Protein 3TWL (pdb70)

B-factor: mean 27.91, std 8.43, range [15.58, 57.15]

Secondary structure (DSSP, 8-state):
--HHHHHHHHHHHHHHSTT-BEEEEEE---TTTB-SS-HHHHHHHHTT-BEEEEEEETTEEEEEESSS-EEEEE-TTT-EEEE----TTEEEEEEETTS-EEEEE-SSS--EEEEES-GGGSTTGGG---BTTTSPPPHHHHHHHHHT--SBHHHHHH-TTTSBS--HHHHHHHHHHTT--TTSBGGG--HHHHHHHHHHHHHHHHHHHHTTT-GGGS-TT-GGGGTTSPTTS-EETTEE-EE--EE-TTT----HHHHHHH-

Foldseek 3Di:
DFQLQLVLLQVVCQVPFFPWFFAFKFADQAPLAEPDDGRVVVRVVRHGWGFHGWDDAFQKIWTDIPAFFIKIKNQFDHKHKDKDVVDPQWRIWTQTPVRIIITIGDPPSGMHMYGGNDVCVDPDNVQFAGELAPDNDDLVRQLVLLQPFQAQQLVQQVPRNHYGGDDLQLSLQLCQQLLADRRAGSNVDDSSSSNSSSVSSHVQVVQCNVVSNPVVSHDQQTQSVFQPDDQPPRDGPRAHWDDVSIHGPVRHDYDDPSNVVVD

InterPro domains:
  IPR010979 Small ribosomal subunit protein uS13-like, H2TH [SSF46946] (146-232)
  IPR012319 Formamidopyrimidine-DNA glycosylase, catalytic domain [PF01149] (1-131)
  IPR012319 Formamidopyrimidine-DNA glycosylase, catalytic domain [PS51068] (2-129)
  IPR012319 Formamidopyrimidine-DNA glycosylase, catalytic domain [SM00898] (2-132)
  IPR015886 Formamidopyrimidine-DNA glycosylase, H2TH DNA-binding [PF06831] (146-236)
  IPR015886 Formamidopyrimidine-DNA glycosylase, H2TH DNA-binding [SM01232] (146-238)
  IPR020629 Formamidopyrimidine-DNA glycosylase [TIGR00577] (1-268)
  IPR035937 Formamidopyrimidine-DNA glycosylase, N-terminal [G3DSA:3.20.190.10] (1-145)
  IPR035937 Formamidopyrimidine-DNA glycosylase, N-terminal [SSF81624] (2-151)
  IPR049332 Formamidopyrimidine-DNA glycosylase-like, C-terminal domain [PF21218] (240-273)

Nearest PDB structures (foldseek):
  3twl-assembly1_A  TM=1.004E+00  e=6.946E-60  Arabidopsis thaliana
  3twk-assembly3_A  TM=9.832E-01  e=1.364E-53  Arabidopsis thaliana
  3twm-assembly2_B  TM=9.954E-01  e=1.383E-51  Arabidopsis thaliana
  3twk-assembly3_B  TM=9.481E-01  e=3.193E-49  Arabidopsis thaliana
  1ee8-assembly1_B  TM=8.080E-01  e=4.412E-21  Thermus thermophilus HB8

GO terms:
  GO:0006281 DNA repair (P, IDA)
  GO:0019104 DNA N-glycosylase activity (F, IDA)
  GO:0006979 response to oxidative stress (P, TAS)

Solvent-accessible surface area: 12664 Å² total; per-residue (Å²): 45,16,0,1,53,0,7,23,12,39,85,31,0,75,135,61,0,58,61,47,98,2,109,97,15,68,2,21,137,5,131,88,0,10,88,77,49,48,27,70,84,0,56,107,32,0,97,29,34,30,1,83,21,2,106,10,51,0,47,10,0,16,1,44,5,79,48,79,39,34,1,6,2,54,7,38,134,38,5,27,26,116,54,148,109,67,32,172,71,15,14,2,1,0,45,2,80,81,46,32,26,1,0,0,14,0,123,113,92,110,0,73,0,30,20,36,81,75,3,68,74,65,62,29,5,56,130,24,6,43,1,12,40,121,81,86,35,78,61,95,96,3,7,94,25,1,49,182,65,181,83,43,0,10,60,6,0,56,70,43,47,18,10,0,0,0,4,77,18,0,0,1,0,0,2,7,51,13,103,1,15,4,74,3,26,1,43,62,17,49,123,134,37,5,90,40,0,35,57,5,15,113,108,3,1,80,66,0,12,119,15,80,22,60,43,98,102,10,39,107,67,16,0,48,67,46,38,149,106,144,107,50,138,1,97,4,102,68,70,92,0,41,72,100,48,2,27,0,39,102,48,2,111,32,116,50,151,23,32,126,168,74,123

Organism: Arabidopsis thaliana (NCBI:txid3702)

Radius of gyration: 20.33 Å; Cα contacts (8 Å, |Δi|>4): 542; chains: 1; bounding box: 46×30×56 Å

Sequence (263 aa):
PELPEEVEAARRAIEENCLGKKIKRVIIADDNKVIHGISPSDFQTSILGKTTIISARRKGKNLWLELDSPPFPSFQFGMAGAIYIKWPSKYSKFFVELDDGLELSFTDKRRFAKVRLLANPTSVSSSPISELGPDALLEPMMMTVDEFAEESLAKKKITIKPLLLDQGYISGIGNWIADEVLYQQARIHPLQTASSLSKKEQCEALHTSSIKEVIEKAVEVDADSSQFPSNWIFHNREKKPGKAFVDGKKIDDFITAYVPELQKLYGKDAEKAA

CATH classification: 3.20.190.10 (+1 more: 1.10.8.50)

Structure (mmCIF, N/CA/C/O backbone):
data_3TWL
#
_entry.id   3TWL
#
_cell.length_a   50.688
_cell.length_b   62.448
_cell.length_c   97.016
_cell.angle_alpha   90.00
_cell.angle_beta   90.00
_cell.angle_gamma   90.00
#
_symmetry.space_group_name_H-M   'P 21 21 21'
#
loop_
_entity.id
_entity.type
_entity.pdbx_description
1 polymer 'Formamidopyrimidine-DNA glycosylase 1'
2 non-polymer GLYCEROL
3 water water
#
loop_
_atom_site.group_PDB
_atom_site.id
_atom_site.type_symbol
_atom_site.label_atom_id
_atom_site.label_alt_id
_atom_site.label_comp_id
_atom_site.label_asym_id
_atom_site.label_entity_id
_atom_site.label_seq_id
_atom_site.pdbx_PDB_ins_code
_atom_site.Cartn_x
_atom_site.Cartn_y
_atom_site.Cartn_z
_atom_site.occupancy
_atom_site.B_iso_or_equiv
_atom_site.auth_seq_id
_atom_site.auth_comp_id
_atom_site.auth_asym_id
_atom_site.auth_atom_id
_atom_site.pdbx_PDB_model_num
ATOM 1 N N . PRO A 1 2 ? -1.875 -6.308 -7.462 1.00 27.33 2 PRO A N 1
ATOM 2 C CA . PRO A 1 2 ? -1.689 -4.878 -7.140 1.00 25.60 2 PRO A CA 1
ATOM 3 C C . PRO A 1 2 ? -0.224 -4.475 -7.229 1.00 24.98 2 PRO A C 1
ATOM 4 O O . PRO A 1 2 ? 0.630 -5.040 -6.543 1.00 25.54 2 PRO A O 1
ATOM 8 N N . GLU A 1 3 ? 0.062 -3.499 -8.082 1.00 22.22 3 GLU A N 1
ATOM 9 C CA . GLU A 1 3 ? 1.422 -3.013 -8.249 1.00 21.39 3 GLU A CA 1
ATOM 10 C C . GLU A 1 3 ? 1.547 -1.662 -7.545 1.00 22.19 3 GLU A C 1
ATOM 11 O O . GLU A 1 3 ? 0.603 -1.224 -6.891 1.00 22.73 3 GLU A O 1
ATOM 17 N N . LEU A 1 4 ? 2.698 -1.008 -7.658 1.00 19.41 4 LEU A N 1
ATOM 18 C CA . LEU A 1 4 ? 2.914 0.254 -6.956 1.00 19.41 4 LEU A CA 1
ATOM 19 C C . LEU A 1 4 ? 1.783 1.281 -7.043 1.00 20.25 4 LEU A C 1
ATOM 20 O O . LEU A 1 4 ? 1.362 1.827 -6.022 1.00 19.85 4 LEU A O 1
ATOM 25 N N . PRO A 1 5 ? 1.272 1.563 -8.252 1.00 20.27 5 PRO A N 1
ATOM 26 C CA . PRO A 1 5 ? 0.190 2.554 -8.326 1.00 20.58 5 PRO A CA 1
ATOM 27 C C . PRO A 1 5 ? -1.042 2.215 -7.489 1.00 21.38 5 PRO A C 1
ATOM 28 O O . PRO A 1 5 ? -1.561 3.067 -6.763 1.00 22.41 5 PRO A O 1
ATOM 32 N N A GLU A 1 6 ? -1.500 0.973 -7.594 0.50 22.16 6 GLU A N 1
ATOM 33 N N B GLU A 1 6 ? -1.509 0.975 -7.595 0.50 22.36 6 GLU A N 1
ATOM 34 C CA A GLU A 1 6 ? -2.671 0.522 -6.854 0.50 23.42 6 GLU A CA 1
ATOM 35 C CA B GLU A 1 6 ? -2.680 0.538 -6.844 0.50 23.83 6 GLU A CA 1
ATOM 36 C C A GLU A 1 6 ? -2.464 0.682 -5.351 0.50 23.35 6 GLU A C 1
ATOM 37 C C B GLU A 1 6 ? -2.461 0.694 -5.344 0.50 23.53 6 GLU A C 1
ATOM 38 O O A GLU A 1 6 ? -3.324 1.215 -4.653 0.50 23.62 6 GLU A O 1
ATOM 39 O O B GLU A 1 6 ? -3.310 1.236 -4.638 0.50 23.70 6 GLU A O 1
ATOM 50 N N . VAL A 1 7 ? -1.319 0.220 -4.858 1.00 22.47 7 VAL A N 1
ATOM 51 C CA . VAL A 1 7 ? -1.013 0.322 -3.435 1.00 20.17 7 VAL A CA 1
ATOM 52 C C . VAL A 1 7 ? -0.855 1.786 -3.012 1.00 21.32 7 VAL A C 1
ATOM 53 O O . VAL A 1 7 ? -1.267 2.168 -1.918 1.00 21.66 7 VAL A O 1
ATOM 57 N N . GLU A 1 8 ? -0.277 2.607 -3.882 1.00 19.85 8 GLU A N 1
ATOM 58 C CA . GLU A 1 8 ? -0.089 4.027 -3.574 1.00 20.45 8 GLU A CA 1
ATOM 59 C C . GLU A 1 8 ? -1.433 4.752 -3.499 1.00 20.09 8 GLU A C 1
ATOM 60 O O . GLU A 1 8 ? -1.618 5.647 -2.664 1.00 20.12 8 GLU A O 1
ATOM 66 N N . ALA A 1 9 ? -2.375 4.362 -4.355 1.00 20.07 9 ALA A N 1
ATOM 67 C CA . ALA A 1 9 ? -3.705 4.978 -4.349 1.00 21.00 9 ALA A CA 1
ATOM 68 C C . ALA A 1 9 ? -4.389 4.640 -3.025 1.00 21.21 9 ALA A C 1
ATOM 69 O O . ALA A 1 9 ? -5.086 5.470 -2.442 1.00 21.01 9 ALA A O 1
ATOM 71 N N . ALA A 1 10 ? -4.190 3.413 -2.554 1.00 21.68 10 ALA A N 1
ATOM 72 C CA . ALA A 1 10 ? -4.777 2.986 -1.288 1.00 21.49 10 ALA A CA 1
ATOM 73 C C . ALA A 1 10 ? -4.146 3.793 -0.159 1.00 22.35 10 ALA A C 1
ATOM 74 O O . ALA A 1 10 ? -4.838 4.228 0.759 1.00 21.26 10 ALA A O 1
ATOM 76 N N . ARG A 1 11 ? -2.830 3.991 -0.230 1.00 20.91 11 ARG A N 1
ATOM 77 C CA . ARG A 1 11 ? -2.122 4.758 0.790 1.00 21.92 11 ARG A CA 1
ATOM 78 C C . ARG A 1 11 ? -2.638 6.193 0.844 1.00 22.72 11 ARG A C 1
ATOM 79 O O . ARG A 1 11 ? -2.869 6.738 1.924 1.00 20.86 11 ARG A O 1
ATOM 87 N N . ARG A 1 12 ? -2.809 6.806 -0.322 1.00 22.88 12 ARG A N 1
ATOM 88 C CA . ARG A 1 12 ? -3.295 8.182 -0.372 1.00 25.24 12 ARG A CA 1
ATOM 89 C C . ARG A 1 12 ? -4.727 8.286 0.138 1.00 24.44 12 ARG A C 1
ATOM 90 O O . ARG A 1 12 ? -5.076 9.249 0.823 1.00 25.06 12 ARG A O 1
ATOM 98 N N . ALA A 1 13 ? -5.549 7.290 -0.178 1.00 23.63 13 ALA A N 1
ATOM 99 C CA . ALA A 1 13 ? -6.945 7.278 0.265 1.00 25.04 13 ALA A CA 1
ATOM 100 C C . ALA A 1 13 ? -7.027 7.224 1.788 1.00 24.28 13 ALA A C 1
ATOM 101 O O . ALA A 1 13 ? -7.877 7.871 2.398 1.00 23.47 13 ALA A O 1
ATOM 103 N N . ILE A 1 14 ? -6.142 6.445 2.401 1.00 22.49 14 ILE A N 1
ATOM 104 C CA . ILE A 1 14 ? -6.122 6.326 3.856 1.00 22.96 14 ILE A CA 1
ATOM 105 C C . ILE A 1 14 ? -5.645 7.635 4.477 1.00 23.77 14 ILE A C 1
ATOM 106 O O . ILE A 1 14 ? -6.184 8.106 5.485 1.00 23.32 14 ILE A O 1
ATOM 111 N N . GLU A 1 15 ? -4.637 8.225 3.852 1.00 23.64 15 GLU A N 1
ATOM 112 C CA . GLU A 1 15 ? -4.061 9.478 4.313 1.00 25.77 15 GLU A CA 1
ATOM 113 C C . GLU A 1 15 ? -5.066 10.631 4.280 1.00 26.72 15 GLU A C 1
ATOM 114 O O . GLU A 1 15 ? -5.035 11.516 5.133 1.00 26.20 15 GLU A O 1
ATOM 120 N N . GLU A 1 16 ? -5.955 10.608 3.294 1.00 27.68 16 GLU A N 1
ATOM 121 C CA . GLU A 1 16 ? -6.949 11.665 3.130 1.00 30.94 16 GLU A CA 1
ATOM 122 C C . GLU A 1 16 ? -8.185 11.540 4.014 1.00 30.80 16 GLU A C 1
ATOM 123 O O . GLU A 1 16 ? -8.823 12.545 4.322 1.00 30.78 16 GLU A O 1
ATOM 129 N N . ASN A 1 17 ? -8.519 10.322 4.430 1.00 29.47 17 ASN A N 1
ATOM 130 C CA . ASN A 1 17 ? -9.734 10.107 5.214 1.00 29.66 17 ASN A CA 1
ATOM 131 C C . ASN A 1 17 ? -9.637 9.434 6.580 1.00 29.37 17 ASN A C 1
ATOM 132 O O . ASN A 1 17 ? -10.589 9.493 7.358 1.00 28.54 17 ASN A O 1
ATOM 137 N N . CYS A 1 18 ? -8.508 8.807 6.888 1.00 27.36 18 CYS A N 1
ATOM 138 C CA . CYS A 1 18 ? -8.413 8.066 8.145 1.00 26.25 18 CYS A CA 1
ATOM 139 C C . CYS A 1 18 ? -7.435 8.506 9.223 1.00 25.56 18 CYS A C 1
ATOM 140 O O . CYS A 1 18 ? -7.296 7.813 10.229 1.00 25.92 18 CYS A O 1
ATOM 143 N N . LEU A 1 19 ? -6.761 9.634 9.041 1.00 24.11 19 LEU A N 1
ATOM 144 C CA . LEU A 1 19 ? -5.790 10.063 10.041 1.00 25.50 19 LEU A CA 1
ATOM 145 C C . LEU A 1 19 ? -6.396 10.847 11.199 1.00 27.34 19 LEU A C 1
ATOM 146 O O . LEU A 1 19 ? -7.388 11.557 11.033 1.00 27.80 19 LEU A O 1
ATOM 151 N N . GLY A 1 20 ? -5.786 10.705 12.373 1.00 27.92 20 GLY A N 1
ATOM 152 C CA . GLY A 1 20 ? -6.240 11.422 13.553 1.00 28.31 20 GLY A CA 1
ATOM 153 C C . GLY A 1 20 ? -7.577 10.988 14.116 1.00 29.97 20 GLY A C 1
ATOM 154 O O . GLY A 1 20 ? -8.227 11.755 14.829 1.00 29.36 20 GLY A O 1
ATOM 155 N N . LYS A 1 21 ? -7.987 9.761 13.809 1.00 28.06 21 LYS A N 1
ATOM 156 C CA . LYS A 1 21 ? -9.258 9.235 14.289 1.00 28.18 21 LYS A CA 1
ATOM 157 C C . LYS A 1 21 ? -9.049 7.950 15.076 1.00 29.45 21 LYS A C 1
ATOM 158 O O . LYS A 1 21 ? -8.533 6.964 14.555 1.00 31.12 21 LYS A O 1
ATOM 164 N N . LYS A 1 22 ? -9.452 7.970 16.340 1.00 29.54 22 LYS A N 1
ATOM 165 C CA . LYS A 1 22 ? -9.297 6.813 17.209 1.00 29.36 22 LYS A CA 1
ATOM 166 C C . LYS A 1 22 ? -10.008 5.580 16.658 1.00 27.95 22 LYS A C 1
ATOM 167 O O . LYS A 1 22 ? -11.109 5.676 16.114 1.00 28.46 22 LYS A O 1
ATOM 173 N N . ILE A 1 23 ? -9.357 4.427 16.787 1.00 25.56 23 ILE A N 1
ATOM 174 C CA . ILE A 1 23 ? -9.925 3.160 16.341 1.00 24.16 23 ILE A CA 1
ATOM 175 C C . ILE A 1 23 ? -10.873 2.687 17.445 1.00 25.13 23 ILE A C 1
ATOM 176 O O . ILE A 1 23 ? -10.443 2.333 18.543 1.00 25.47 23 ILE A O 1
ATOM 181 N N . LYS A 1 24 ? -12.169 2.693 17.147 1.00 25.98 24 LYS A N 1
ATOM 182 C CA . LYS A 1 24 ? -13.183 2.307 18.121 1.00 28.17 24 LYS A CA 1
ATOM 183 C C . LYS A 1 24 ? -13.542 0.831 18.120 1.00 28.69 24 LYS A C 1
ATOM 184 O O . LYS A 1 24 ? -13.975 0.287 19.138 1.00 28.97 24 LYS A O 1
ATOM 190 N N . ARG A 1 25 ? -13.366 0.181 16.977 1.00 28.32 25 ARG A N 1
ATOM 191 C CA . ARG A 1 25 ? -13.686 -1.232 16.869 1.00 28.49 25 ARG A CA 1
ATOM 192 C C . ARG A 1 25 ? -12.736 -1.891 15.883 1.00 27.87 25 ARG A C 1
ATOM 193 O O . ARG A 1 25 ? -12.376 -1.295 14.866 1.00 26.72 25 ARG A O 1
ATOM 201 N N . VAL A 1 26 ? -12.324 -3.115 16.195 1.00 26.69 26 VAL A N 1
ATOM 202 C CA . VAL A 1 26 ? -11.408 -3.848 15.333 1.00 25.47 26 VAL A CA 1
ATOM 203 C C . VAL A 1 26 ? -11.851 -5.282 15.107 1.00 25.56 26 VAL A C 1
ATOM 204 O O . VAL A 1 26 ? -12.256 -5.975 16.040 1.00 26.25 26 VAL A O 1
ATOM 208 N N . ILE A 1 27 ? -11.783 -5.721 13.858 1.00 23.77 27 ILE A N 1
ATOM 209 C CA . ILE A 1 27 ? -12.124 -7.092 13.527 1.00 23.95 27 ILE A CA 1
ATOM 210 C C . ILE A 1 27 ? -11.027 -7.647 12.643 1.00 22.24 27 ILE A C 1
ATOM 211 O O . ILE A 1 27 ? -10.856 -7.228 11.496 1.00 23.72 27 ILE A O 1
ATOM 216 N N . ILE A 1 28 ? -10.258 -8.574 13.196 1.00 22.27 28 ILE A N 1
ATOM 217 C CA . ILE A 1 28 ? -9.184 -9.212 12.458 1.00 21.75 28 ILE A CA 1
ATOM 218 C C . ILE A 1 28 ? -9.692 -10.614 12.153 1.00 25.16 28 ILE A C 1
ATOM 219 O O . ILE A 1 28 ? -10.027 -11.373 13.067 1.00 25.29 28 ILE A O 1
ATOM 224 N N . ALA A 1 29 ? -9.765 -10.949 10.869 1.00 25.17 29 ALA A N 1
ATOM 225 C CA . ALA A 1 29 ? -10.252 -12.260 10.457 1.00 25.86 29 ALA A CA 1
ATOM 226 C C . ALA A 1 29 ? -9.471 -13.393 11.115 1.00 24.66 29 ALA A C 1
ATOM 227 O O . ALA A 1 29 ? -8.257 -13.300 11.309 1.00 25.36 29 ALA A O 1
ATOM 229 N N . ASP A 1 30 ? -10.173 -14.464 11.468 1.00 25.12 30 ASP A N 1
ATOM 230 C CA . ASP A 1 30 ? -9.522 -15.616 12.076 1.00 25.10 30 ASP A CA 1
ATOM 231 C C . ASP A 1 30 ? -9.017 -16.458 10.919 1.00 27.38 30 ASP A C 1
ATOM 232 O O . ASP A 1 30 ? -9.487 -17.572 10.679 1.00 29.14 30 ASP A O 1
ATOM 237 N N . ASP A 1 31 ? -8.042 -15.902 10.207 1.00 25.14 31 ASP A N 1
ATOM 238 C CA . ASP A 1 31 ? -7.461 -16.532 9.035 1.00 25.55 31 ASP A CA 1
ATOM 239 C C . ASP A 1 31 ? -5.984 -16.872 9.243 1.00 25.81 31 ASP A C 1
ATOM 240 O O . ASP A 1 31 ? -5.126 -15.988 9.181 1.00 25.33 31 ASP A O 1
ATOM 245 N N . ASN A 1 32 ? -5.687 -18.153 9.468 1.00 26.05 32 ASN A N 1
ATOM 246 C CA . ASN A 1 32 ? -4.311 -18.587 9.706 1.00 27.70 32 ASN A CA 1
ATOM 247 C C . ASN A 1 32 ? -3.380 -18.373 8.520 1.00 28.65 32 ASN A C 1
ATOM 248 O O . ASN A 1 32 ? -2.158 -18.348 8.678 1.00 29.39 32 ASN A O 1
ATOM 253 N N . LYS A 1 33 ? -3.955 -18.220 7.334 1.00 28.75 33 LYS A N 1
ATOM 254 C CA . LYS A 1 33 ? -3.155 -18.023 6.134 1.00 29.24 33 LYS A CA 1
ATOM 255 C C . LYS A 1 33 ? -2.784 -16.561 5.891 1.00 27.58 33 LYS A C 1
ATOM 256 O O . LYS A 1 33 ? -1.658 -16.257 5.505 1.00 27.81 33 LYS A O 1
ATOM 262 N N . VAL A 1 34 ? -3.725 -15.659 6.135 1.00 24.93 34 VAL A N 1
ATOM 263 C CA . VAL A 1 34 ? -3.480 -14.239 5.912 1.00 24.14 34 VAL A CA 1
ATOM 264 C C . VAL A 1 34 ? -2.827 -13.531 7.104 1.00 24.01 34 VAL A C 1
ATOM 265 O O . VAL A 1 34 ? -1.862 -12.785 6.929 1.00 24.39 34 VAL A O 1
ATOM 269 N N . ILE A 1 35 ? -3.347 -13.761 8.305 1.00 24.75 35 ILE A N 1
ATOM 270 C CA . ILE A 1 35 ? -2.791 -13.128 9.501 1.00 25.12 35 ILE A CA 1
ATOM 271 C C . ILE A 1 35 ? -1.481 -13.825 9.859 1.00 26.56 35 ILE A C 1
ATOM 272 O O . ILE A 1 35 ? -1.475 -14.960 10.340 1.00 25.65 35 ILE A O 1
ATOM 277 N N . HIS A 1 36 ? -0.373 -13.120 9.637 1.00 27.47 36 HIS A N 1
ATOM 278 C CA . HIS A 1 36 ? 0.966 -13.663 9.851 1.00 29.20 36 HIS A CA 1
ATOM 279 C C . HIS A 1 36 ? 1.724 -13.173 11.086 1.00 29.69 36 HIS A C 1
ATOM 280 O O . HIS A 1 36 ? 1.776 -11.974 11.361 1.00 26.79 36 HIS A O 1
ATOM 287 N N . GLY A 1 37 ? 2.318 -14.117 11.815 1.00 30.23 37 GLY A N 1
ATOM 288 C CA . GLY A 1 37 ? 3.117 -13.790 12.988 1.00 29.35 37 GLY A CA 1
ATOM 289 C C . GLY A 1 37 ? 2.424 -13.406 14.281 1.00 29.71 37 GLY A C 1
ATOM 290 O O . GLY A 1 37 ? 3.093 -13.078 15.264 1.00 30.84 37 GLY A O 1
ATOM 291 N N . ILE A 1 38 ? 1.099 -13.448 14.305 1.00 28.84 38 ILE A N 1
ATOM 292 C CA . ILE A 1 38 ? 0.360 -13.083 15.505 1.00 28.99 38 ILE A CA 1
ATOM 293 C C . ILE A 1 38 ? -1.063 -13.617 15.412 1.00 29.59 38 ILE A C 1
ATOM 294 O O . ILE A 1 38 ? -1.579 -13.835 14.316 1.00 30.36 38 ILE A O 1
ATOM 299 N N . SER A 1 39 ? -1.692 -13.834 16.561 1.00 29.31 39 SER A N 1
ATOM 300 C CA . SER A 1 39 ? -3.061 -14.334 16.582 1.00 29.20 39 SER A CA 1
ATOM 301 C C . SER A 1 39 ? -4.005 -13.168 16.327 1.00 29.11 39 SER A C 1
ATOM 302 O O . SER A 1 39 ? -3.679 -12.017 16.620 1.00 26.72 39 SER A O 1
ATOM 305 N N . PRO A 1 40 ? -5.190 -13.448 15.766 1.00 28.48 40 PRO A N 1
ATOM 306 C CA . PRO A 1 40 ? -6.166 -12.392 15.489 1.00 27.96 40 PRO A CA 1
ATOM 307 C C . PRO A 1 40 ? -6.597 -11.652 16.753 1.00 28.16 40 PRO A C 1
ATOM 308 O O . PRO A 1 40 ? -6.765 -10.435 16.732 1.00 28.05 40 PRO A O 1
ATOM 312 N N . SER A 1 41 ? -6.773 -12.381 17.856 1.00 27.24 41 SER A N 1
ATOM 313 C CA . SER A 1 41 ? -7.190 -11.744 19.104 1.00 27.81 41 SER A CA 1
ATOM 314 C C . SER A 1 41 ? -6.127 -10.776 19.628 1.00 24.66 41 SER A C 1
ATOM 315 O O . SER A 1 41 ? -6.453 -9.678 20.065 1.00 25.83 41 SER A O 1
ATOM 318 N N . ASP A 1 42 ? -4.861 -11.179 19.582 1.00 25.48 42 ASP A N 1
ATOM 319 C CA . ASP A 1 42 ? -3.788 -10.308 20.055 1.00 23.29 42 ASP A CA 1
ATOM 320 C C . ASP A 1 42 ? -3.692 -9.079 19.156 1.00 21.80 42 ASP A C 1
ATOM 321 O O . ASP A 1 42 ? -3.441 -7.970 19.631 1.00 21.98 42 ASP A O 1
ATOM 326 N N . PHE A 1 43 ? -3.900 -9.292 17.860 1.00 20.40 43 PHE A N 1
ATOM 327 C CA . PHE A 1 43 ? -3.861 -8.215 16.869 1.00 20.74 43 PHE A CA 1
ATOM 328 C C . PHE A 1 43 ? -4.966 -7.211 17.181 1.00 21.71 43 PHE A C 1
ATOM 329 O O . PHE A 1 43 ? -4.733 -6.003 17.208 1.00 20.66 43 PHE A O 1
ATOM 337 N N . GLN A 1 44 ? -6.175 -7.711 17.420 1.00 21.81 44 GLN A N 1
ATOM 338 C CA . GLN A 1 44 ? -7.301 -6.831 17.738 1.00 24.91 44 GLN A CA 1
ATOM 339 C C . GLN A 1 44 ? -7.069 -6.028 19.004 1.00 26.11 44 GLN A C 1
ATOM 340 O O . GLN A 1 44 ? -7.333 -4.827 19.048 1.00 27.34 44 GLN A O 1
ATOM 346 N N . THR A 1 45 ? -6.592 -6.701 20.045 1.00 26.02 45 THR A N 1
ATOM 347 C CA . THR A 1 45 ? -6.349 -6.049 21.322 1.00 26.88 45 THR A CA 1
ATOM 348 C C . THR A 1 45 ? -5.286 -4.962 21.222 1.00 25.99 45 THR A C 1
ATOM 349 O O . THR A 1 45 ? -5.432 -3.884 21.801 1.00 26.91 45 THR A O 1
ATOM 353 N N . SER A 1 46 ? -4.231 -5.246 20.467 1.00 22.17 46 SER A N 1
ATOM 354 C CA . SER A 1 46 ? -3.123 -4.316 20.306 1.00 21.90 46 SER A CA 1
ATOM 355 C C . SER A 1 46 ? -3.459 -2.969 19.680 1.00 19.68 46 SER A C 1
ATOM 356 O O . SER A 1 46 ? -3.039 -1.931 20.193 1.00 20.22 46 SER A O 1
ATOM 359 N N . ILE A 1 47 ? -4.218 -2.972 18.589 1.00 19.22 47 ILE A N 1
ATOM 360 C CA . ILE A 1 47 ? -4.521 -1.712 17.917 1.00 20.47 47 ILE A CA 1
ATOM 361 C C . ILE A 1 47 ? -5.781 -0.978 18.355 1.00 21.65 47 ILE A C 1
ATOM 362 O O . ILE A 1 47 ? -5.988 0.172 17.972 1.00 20.90 47 ILE A O 1
ATOM 367 N N . LEU A 1 48 ? -6.614 -1.623 19.165 1.00 21.63 48 LEU A N 1
ATOM 368 C CA . LEU A 1 48 ? -7.839 -0.976 19.625 1.00 23.28 48 LEU A CA 1
ATOM 369 C C . LEU A 1 48 ? -7.534 0.303 20.404 1.00 23.84 48 LEU A C 1
ATOM 370 O O . LEU A 1 48 ? -6.673 0.313 21.285 1.00 23.92 48 LEU A O 1
ATOM 375 N N . GLY A 1 49 ? -8.236 1.381 20.068 1.00 23.31 49 GLY A N 1
ATOM 376 C CA . GLY A 1 49 ? -8.047 2.637 20.773 1.00 25.21 49 GLY A CA 1
ATOM 377 C C . GLY A 1 49 ? -6.942 3.533 20.251 1.00 25.17 49 GLY A C 1
ATOM 378 O O . GLY A 1 49 ? -6.800 4.671 20.698 1.00 26.44 49 GLY A O 1
ATOM 379 N N . LYS A 1 50 ? -6.154 3.038 19.306 1.00 24.40 50 LYS A N 1
ATOM 380 C CA . LYS A 1 50 ? -5.074 3.845 18.763 1.00 23.87 50 LYS A CA 1
ATOM 381 C C . LYS A 1 50 ? -5.538 4.719 17.611 1.00 23.84 50 LYS A C 1
ATOM 382 O O . LYS A 1 50 ? -6.633 4.540 17.078 1.00 22.36 50 LYS A O 1
ATOM 388 N N A THR A 1 51 ? -4.699 5.676 17.234 0.50 22.98 51 THR A N 1
ATOM 389 N N B THR A 1 51 ? -4.697 5.678 17.242 0.50 22.58 51 THR A N 1
ATOM 390 C CA A THR A 1 51 ? -5.020 6.570 16.134 0.50 23.76 51 THR A CA 1
ATOM 391 C CA B THR A 1 51 ? -4.994 6.601 16.154 0.50 22.95 51 THR A CA 1
ATOM 392 C C A THR A 1 51 ? -3.983 6.373 15.039 0.50 23.19 51 THR A C 1
ATOM 393 C C B THR A 1 51 ? -3.961 6.434 15.044 0.50 22.80 51 THR A C 1
ATOM 394 O O A THR A 1 51 ? -2.831 6.038 15.317 0.50 22.93 51 THR A O 1
ATOM 395 O O B THR A 1 51 ? -2.792 6.172 15.318 0.50 22.74 51 THR A O 1
ATOM 402 N N . ILE A 1 52 ? -4.394 6.576 13.794 1.00 22.73 52 ILE A N 1
ATOM 403 C CA . ILE A 1 52 ? -3.484 6.427 12.668 1.00 22.19 52 ILE A CA 1
ATOM 404 C C . ILE A 1 52 ? -2.816 7.780 12.453 1.00 22.04 52 ILE A C 1
ATOM 405 O O . ILE A 1 52 ? -3.497 8.794 12.290 1.00 22.02 52 ILE A O 1
ATOM 410 N N . ILE A 1 53 ? -1.486 7.795 12.465 1.00 21.28 53 ILE A N 1
ATOM 411 C CA . ILE A 1 53 ? -0.727 9.031 12.284 1.00 22.77 53 ILE A CA 1
ATOM 412 C C . ILE A 1 53 ? -0.395 9.263 10.811 1.00 23.38 53 ILE A C 1
ATOM 413 O O . ILE A 1 53 ? -0.484 10.391 10.314 1.00 24.63 53 ILE A O 1
ATOM 418 N N . SER A 1 54 ? -0.008 8.201 10.114 1.00 21.90 54 SER A N 1
ATOM 419 C CA . SER A 1 54 ? 0.313 8.316 8.697 1.00 21.31 54 SER A CA 1
ATOM 420 C C . SER A 1 54 ? 0.208 6.965 7.998 1.00 21.80 54 SER A C 1
ATOM 421 O O . SER A 1 54 ? 0.184 5.916 8.649 1.00 19.34 54 SER A O 1
ATOM 424 N N . ALA A 1 55 ? 0.122 7.005 6.671 1.00 21.17 55 ALA A N 1
ATOM 425 C CA . ALA A 1 55 ? 0.056 5.795 5.860 1.00 21.85 55 ALA A CA 1
ATOM 426 C C . ALA A 1 55 ? 1.342 5.786 5.043 1.00 21.55 55 ALA A C 1
ATOM 427 O O . ALA A 1 55 ? 1.656 6.760 4.344 1.00 21.01 55 ALA A O 1
ATOM 429 N N . ARG A 1 56 ? 2.084 4.689 5.138 1.00 19.66 56 ARG A N 1
ATOM 430 C CA . ARG A 1 56 ? 3.362 4.558 4.450 1.00 20.72 56 ARG A CA 1
ATOM 431 C C . ARG A 1 56 ? 3.371 3.423 3.441 1.00 19.48 56 ARG A C 1
ATOM 432 O O . ARG A 1 56 ? 2.544 2.516 3.494 1.00 17.81 56 ARG A O 1
ATOM 440 N N . ARG A 1 57 ? 4.334 3.471 2.530 1.00 18.94 57 ARG A N 1
ATOM 441 C CA . ARG A 1 57 ? 4.452 2.437 1.515 1.00 18.60 57 ARG A CA 1
ATOM 442 C C . ARG A 1 57 ? 5.863 2.324 0.951 1.00 19.44 57 ARG A C 1
ATOM 443 O O . ARG A 1 57 ? 6.577 3.315 0.822 1.00 18.91 57 ARG A O 1
ATOM 451 N N . LYS A 1 58 ? 6.266 1.094 0.654 1.00 17.65 58 LYS A N 1
ATOM 452 C CA . LYS A 1 58 ? 7.541 0.844 0.001 1.00 17.21 58 LYS A CA 1
ATOM 453 C C . LYS A 1 58 ? 7.222 -0.334 -0.906 1.00 18.16 58 LYS A C 1
ATOM 454 O O . LYS A 1 58 ? 6.732 -1.362 -0.440 1.00 17.92 58 LYS A O 1
ATOM 460 N N . GLY A 1 59 ? 7.482 -0.179 -2.200 1.00 17.82 59 GLY A N 1
ATOM 461 C CA . GLY A 1 59 ? 7.155 -1.245 -3.132 1.00 16.66 59 GLY A CA 1
ATOM 462 C C . GLY A 1 59 ? 5.651 -1.487 -3.098 1.00 18.67 59 GLY A C 1
ATOM 463 O O . GLY A 1 59 ? 4.863 -0.537 -3.140 1.00 20.86 59 GLY A O 1
ATOM 464 N N . LYS A 1 60 ? 5.245 -2.750 -3.012 1.00 16.87 60 LYS A N 1
ATOM 465 C CA . LYS A 1 60 ? 3.826 -3.097 -2.972 1.00 17.80 60 LYS A CA 1
ATOM 466 C C . LYS A 1 60 ? 3.383 -3.367 -1.536 1.00 17.98 60 LYS A C 1
ATOM 467 O O . LYS A 1 60 ? 2.418 -4.092 -1.301 1.00 19.62 60 LYS A O 1
ATOM 473 N N . ASN A 1 61 ? 4.097 -2.778 -0.583 1.00 17.75 61 ASN A N 1
ATOM 474 C CA . ASN A 1 61 ? 3.809 -2.966 0.832 1.00 18.21 61 ASN A CA 1
ATOM 475 C C . ASN A 1 61 ? 3.293 -1.690 1.474 1.00 19.35 61 ASN A C 1
ATOM 476 O O . ASN A 1 61 ? 3.887 -0.625 1.330 1.00 18.57 61 ASN A O 1
ATOM 481 N N . LEU A 1 62 ? 2.185 -1.820 2.191 1.00 17.44 62 LEU A N 1
ATOM 482 C CA . LEU A 1 62 ? 1.559 -0.692 2.866 1.00 19.89 62 LEU A CA 1
ATOM 483 C C . LEU A 1 62 ? 1.561 -0.902 4.378 1.00 19.24 62 LEU A C 1
ATOM 484 O O . LEU A 1 62 ? 1.361 -2.021 4.845 1.00 19.91 62 LEU A O 1
ATOM 489 N N . TRP A 1 63 ? 1.811 0.154 5.149 1.00 17.85 63 TRP A N 1
ATOM 490 C CA . TRP A 1 63 ? 1.734 0.012 6.601 1.00 17.56 63 TRP A CA 1
ATOM 491 C C . TRP A 1 63 ? 1.230 1.292 7.247 1.00 19.33 63 TRP A C 1
ATOM 492 O O . TRP A 1 63 ? 1.372 2.388 6.697 1.00 19.45 63 TRP A O 1
ATOM 503 N N . LEU A 1 64 ? 0.603 1.148 8.405 1.00 19.09 64 LEU A N 1
ATOM 504 C CA . LEU A 1 64 ? 0.046 2.305 9.077 1.00 19.40 64 LEU A CA 1
ATOM 505 C C . LEU A 1 64 ? 0.820 2.679 10.328 1.00 19.51 64 LEU A C 1
ATOM 506 O O . LEU A 1 64 ? 0.967 1.866 11.239 1.00 18.83 64 LEU A O 1
ATOM 511 N N . GLU A 1 65 ? 1.338 3.904 10.359 1.00 18.93 65 GLU A N 1
ATOM 512 C CA . GLU A 1 65 ? 2.047 4.368 11.544 1.00 19.75 65 GLU A CA 1
ATOM 513 C C . GLU A 1 65 ? 0.953 4.797 12.524 1.00 19.17 65 GLU A C 1
ATOM 514 O O . GLU A 1 65 ? 0.151 5.679 12.213 1.00 20.48 65 GLU A O 1
ATOM 520 N N . LEU A 1 66 ? 0.904 4.158 13.690 1.00 19.06 66 LEU A N 1
ATOM 521 C CA . LEU A 1 66 ? -0.090 4.494 14.709 1.00 17.63 66 LEU A CA 1
ATOM 522 C C . LEU A 1 66 ? 0.566 5.416 15.721 1.00 18.06 66 LEU A C 1
ATOM 523 O O . LEU A 1 66 ? 1.767 5.664 15.628 1.00 18.26 66 LEU A O 1
ATOM 528 N N . ASP A 1 67 ? -0.194 5.922 16.691 1.00 20.48 67 ASP A N 1
ATOM 529 C CA . ASP A 1 67 ? 0.421 6.819 17.665 1.00 20.28 67 ASP A CA 1
ATOM 530 C C . ASP A 1 67 ? 1.388 6.120 18.615 1.00 20.14 67 ASP A C 1
ATOM 531 O O . ASP A 1 67 ? 2.105 6.775 19.364 1.00 19.52 67 ASP A O 1
ATOM 536 N N . SER A 1 68 ? 1.404 4.789 18.567 1.00 20.01 68 SER A N 1
ATOM 537 C CA . SER A 1 68 ? 2.339 3.982 19.349 1.00 18.49 68 SER A CA 1
ATOM 538 C C . SER A 1 68 ? 2.427 2.632 18.647 1.00 17.44 68 SER A C 1
ATOM 539 O O . SER A 1 68 ? 1.433 2.147 18.109 1.00 18.03 68 SER A O 1
ATOM 542 N N . PRO A 1 69 ? 3.623 2.021 18.621 1.00 18.07 69 PRO A N 1
ATOM 543 C CA . PRO A 1 69 ? 3.798 0.718 17.969 1.00 17.86 69 PRO A CA 1
ATOM 544 C C . PRO A 1 69 ? 3.171 -0.410 18.795 1.00 18.78 69 PRO A C 1
ATOM 545 O O . PRO A 1 69 ? 2.819 -0.217 19.960 1.00 18.75 69 PRO A O 1
ATOM 549 N N . PRO A 1 70 ? 3.025 -1.607 18.203 1.00 17.17 70 PRO A N 1
ATOM 550 C CA . PRO A 1 70 ? 3.393 -2.009 16.841 1.00 16.67 70 PRO A CA 1
ATOM 551 C C . PRO A 1 70 ? 2.463 -1.470 15.747 1.00 17.63 70 PRO A C 1
ATOM 552 O O . PRO A 1 70 ? 1.346 -1.021 16.025 1.00 17.19 70 PRO A O 1
ATOM 556 N N . PHE A 1 71 ? 2.936 -1.533 14.502 1.00 16.74 71 PHE A N 1
ATOM 557 C CA . PHE A 1 71 ? 2.187 -1.036 13.349 1.00 16.31 71 PHE A CA 1
ATOM 558 C C . PHE A 1 71 ? 1.746 -2.152 12.402 1.00 16.28 71 PHE A C 1
ATOM 559 O O . PHE A 1 71 ? 2.514 -3.067 12.117 1.00 16.04 71 PHE A O 1
ATOM 567 N N . PRO A 1 72 ? 0.512 -2.075 11.883 1.00 17.20 72 PRO A N 1
ATOM 568 C CA . PRO A 1 72 ? 0.025 -3.107 10.961 1.00 17.06 72 PRO A CA 1
ATOM 569 C C . PRO A 1 72 ? 0.574 -2.882 9.550 1.00 18.03 72 PRO A C 1
ATOM 570 O O . PRO A 1 72 ? 0.645 -1.741 9.081 1.00 17.43 72 PRO A O 1
ATOM 574 N N . SER A 1 73 ? 0.968 -3.962 8.878 1.00 17.73 73 SER A N 1
ATOM 575 C CA . SER A 1 73 ? 1.487 -3.862 7.516 1.00 16.21 73 SER A CA 1
ATOM 576 C C . SER A 1 73 ? 0.701 -4.795 6.602 1.00 18.54 73 SER A C 1
ATOM 577 O O . SER A 1 73 ? 0.165 -5.821 7.043 1.00 16.66 73 SER A O 1
ATOM 580 N N . PHE A 1 74 ? 0.647 -4.439 5.323 1.00 18.74 74 PHE A N 1
ATOM 581 C CA . PHE A 1 74 ? -0.118 -5.207 4.352 1.00 19.76 74 PHE A CA 1
ATOM 582 C C . PHE A 1 74 ? 0.655 -5.551 3.090 1.00 22.43 74 PHE A C 1
ATOM 583 O O . PHE A 1 74 ? 1.165 -4.676 2.395 1.00 18.39 74 PHE A O 1
ATOM 591 N N . GLN A 1 75 ? 0.738 -6.845 2.818 1.00 24.08 75 GLN A N 1
ATOM 592 C CA . GLN A 1 75 ? 1.381 -7.358 1.620 1.00 26.80 75 GLN A CA 1
ATOM 593 C C . GLN A 1 75 ? 0.129 -7.815 0.877 1.00 26.86 75 GLN A C 1
ATOM 594 O O . GLN A 1 75 ? -0.529 -8.771 1.283 1.00 26.19 75 GLN A O 1
ATOM 600 N N . PHE A 1 76 ? -0.219 -7.090 -0.183 1.00 30.32 76 PHE A N 1
ATOM 601 C CA . PHE A 1 76 ? -1.436 -7.340 -0.950 1.00 32.09 76 PHE A CA 1
ATOM 602 C C . PHE A 1 76 ? -1.644 -8.692 -1.613 1.00 33.77 76 PHE A C 1
ATOM 603 O O . PHE A 1 76 ? -2.761 -9.211 -1.630 1.00 32.82 76 PHE A O 1
ATOM 611 N N . GLY A 1 77 ? -0.583 -9.262 -2.167 1.00 38.01 77 GLY A N 1
ATOM 612 C CA . GLY A 1 77 ? -0.728 -10.539 -2.840 1.00 41.42 77 GLY A CA 1
ATOM 613 C C . GLY A 1 77 ? -1.341 -10.323 -4.212 1.00 43.05 77 GLY A C 1
ATOM 614 O O . GLY A 1 77 ? -1.059 -9.321 -4.869 1.00 45.20 77 GLY A O 1
ATOM 615 N N . MET A 1 78 ? -2.194 -11.246 -4.642 1.00 43.78 78 MET A N 1
ATOM 616 C CA . MET A 1 78 ? -2.830 -11.144 -5.950 1.00 43.40 78 MET A CA 1
ATOM 617 C C . MET A 1 78 ? -4.180 -10.433 -5.953 1.00 41.26 78 MET A C 1
ATOM 618 O O . MET A 1 78 ? -4.522 -9.759 -6.923 1.00 41.24 78 MET A O 1
ATOM 623 N N . ALA A 1 79 ? -4.948 -10.577 -4.877 1.00 38.93 79 ALA A N 1
ATOM 624 C CA . ALA A 1 79 ? -6.270 -9.963 -4.822 1.00 36.13 79 ALA A CA 1
ATOM 625 C C . ALA A 1 79 ? -6.528 -9.028 -3.643 1.00 33.85 79 ALA A C 1
ATOM 626 O O . ALA A 1 79 ? -7.682 -8.718 -3.346 1.00 33.99 79 ALA A O 1
ATOM 628 N N . GLY A 1 80 ? -5.467 -8.579 -2.979 1.00 30.87 80 GLY A N 1
ATOM 629 C CA . GLY A 1 80 ? -5.634 -7.683 -1.845 1.00 28.75 80 GLY A CA 1
ATOM 630 C C . GLY A 1 80 ? -6.156 -6.317 -2.252 1.00 27.93 80 GLY A C 1
ATOM 631 O O . GLY A 1 80 ? -5.812 -5.814 -3.321 1.00 27.33 80 GLY A O 1
ATOM 632 N N . ALA A 1 81 ? -6.981 -5.709 -1.403 1.00 27.27 81 ALA A N 1
ATOM 633 C CA . ALA A 1 81 ? -7.535 -4.394 -1.707 1.00 25.31 81 ALA A CA 1
ATOM 634 C C . ALA A 1 81 ? -7.970 -3.632 -0.458 1.00 25.64 81 ALA A C 1
ATOM 635 O O . ALA A 1 81 ? -8.354 -4.229 0.548 1.00 23.96 81 ALA A O 1
ATOM 637 N N . ILE A 1 82 ? -7.902 -2.304 -0.540 1.00 24.50 82 ILE A N 1
ATOM 638 C CA . ILE A 1 82 ? -8.294 -1.425 0.556 1.00 24.37 82 ILE A CA 1
ATOM 639 C C . ILE A 1 82 ? -9.606 -0.747 0.200 1.00 26.28 82 ILE A C 1
ATOM 640 O O . ILE A 1 82 ? -9.759 -0.230 -0.905 1.00 25.24 82 ILE A O 1
ATOM 645 N N . TYR A 1 83 ? -10.545 -0.755 1.140 1.00 25.83 83 TYR A N 1
ATOM 646 C CA . TYR A 1 83 ? -11.844 -0.126 0.945 1.00 28.50 83 TYR A CA 1
ATOM 647 C C . TYR A 1 83 ? -12.191 0.759 2.136 1.00 28.51 83 TYR A C 1
ATOM 648 O O . TYR A 1 83 ? -11.951 0.396 3.290 1.00 27.86 83 TYR A O 1
ATOM 657 N N . ILE A 1 84 ? -12.748 1.927 1.839 1.00 28.51 84 ILE A N 1
ATOM 658 C CA . ILE A 1 84 ? -13.136 2.883 2.861 1.00 29.87 84 ILE A CA 1
ATOM 659 C C . ILE A 1 84 ? -14.599 3.262 2.659 1.00 31.17 84 ILE A C 1
ATOM 660 O O . ILE A 1 84 ? -14.993 3.680 1.571 1.00 30.28 84 ILE A O 1
ATOM 665 N N . LYS A 1 85 ? -15.396 3.105 3.709 1.00 32.79 85 LYS A N 1
ATOM 666 C CA . LYS A 1 85 ? -16.823 3.418 3.656 1.00 34.50 85 LYS A CA 1
ATOM 667 C C . LYS A 1 85 ? -17.168 4.542 4.624 1.00 34.94 85 LYS A C 1
ATOM 668 O O . LYS A 1 85 ? -16.820 4.486 5.805 1.00 34.98 85 LYS A O 1
ATOM 674 N N . TRP A 1 103 ? -20.599 -6.524 4.061 1.00 54.24 103 TRP A N 1
ATOM 675 C CA . TRP A 1 103 ? -19.642 -5.579 4.635 1.00 54.05 103 TRP A CA 1
ATOM 676 C C . TRP A 1 103 ? -19.983 -5.141 6.073 1.00 53.34 103 TRP A C 1
ATOM 677 O O . TRP A 1 103 ? -21.023 -4.531 6.308 1.00 53.81 103 TRP A O 1
ATOM 688 N N . PRO A 1 104 ? -19.107 -5.433 7.058 1.00 52.73 104 PRO A N 1
ATOM 689 C CA . PRO A 1 104 ? -17.824 -6.125 6.965 1.00 51.27 104 PRO A CA 1
ATOM 690 C C . PRO A 1 104 ? -17.938 -7.298 6.010 1.00 49.73 104 PRO A C 1
ATOM 691 O O . PRO A 1 104 ? -18.625 -8.279 6.295 1.00 51.43 104 PRO A O 1
ATOM 695 N N . SER A 1 105 ? -17.296 -7.168 4.854 1.00 47.26 105 SER A N 1
ATOM 696 C CA . SER A 1 105 ? -17.337 -8.209 3.847 1.00 45.23 105 SER A CA 1
ATOM 697 C C . SER A 1 105 ? -16.824 -9.531 4.387 1.00 43.56 105 SER A C 1
ATOM 698 O O . SER A 1 105 ? -15.973 -9.562 5.277 1.00 42.55 105 SER A O 1
ATOM 701 N N . LYS A 1 106 ? -17.351 -10.627 3.853 1.00 42.06 106 LYS A N 1
ATOM 702 C CA . LYS A 1 106 ? -16.922 -11.946 4.296 1.00 41.01 106 LYS A CA 1
ATOM 703 C C . LYS A 1 106 ? -15.466 -12.188 3.919 1.00 39.28 106 LYS A C 1
ATOM 704 O O . LYS A 1 106 ? -14.857 -13.152 4.380 1.00 38.26 106 LYS A O 1
ATOM 710 N N . TYR A 1 107 ? -14.907 -11.304 3.093 1.00 36.44 107 TYR A N 1
ATOM 711 C CA . TYR A 1 107 ? -13.513 -11.432 2.677 1.00 34.51 107 TYR A CA 1
ATOM 712 C C . TYR A 1 107 ? -12.592 -10.448 3.399 1.00 30.81 107 TYR A C 1
ATOM 713 O O . TYR A 1 107 ? -11.395 -10.391 3.123 1.00 28.03 107 TYR A O 1
ATOM 722 N N . SER A 1 108 ? -13.156 -9.676 4.323 1.00 28.82 108 SER A N 1
ATOM 723 C CA . SER A 1 108 ? -12.356 -8.718 5.086 1.00 26.08 108 SER A CA 1
ATOM 724 C C . SER A 1 108 ? -11.378 -9.488 5.979 1.00 27.08 108 SER A C 1
ATOM 725 O O . SER A 1 108 ? -11.741 -10.505 6.577 1.00 24.32 108 SER A O 1
ATOM 728 N N . LYS A 1 109 ? -10.137 -9.005 6.047 1.00 23.71 109 LYS A N 1
ATOM 729 C CA . LYS A 1 109 ? -9.091 -9.619 6.866 1.00 24.00 109 LYS A CA 1
ATOM 730 C C . LYS A 1 109 ? -8.692 -8.646 7.970 1.00 23.70 109 LYS A C 1
ATOM 731 O O . LYS A 1 109 ? -8.332 -9.052 9.073 1.00 22.96 109 LYS A O 1
ATOM 737 N N . PHE A 1 110 ? -8.751 -7.356 7.649 1.00 21.89 110 PHE A N 1
ATOM 738 C CA . PHE A 1 110 ? -8.423 -6.286 8.587 1.00 21.66 110 PHE A CA 1
ATOM 739 C C . PHE A 1 110 ? -9.569 -5.288 8.490 1.00 23.09 110 PHE A C 1
ATOM 740 O O . PHE A 1 110 ? -9.868 -4.788 7.405 1.00 22.26 110 PHE A O 1
ATOM 748 N N . PHE A 1 111 ? -10.215 -5.013 9.618 1.00 22.80 111 PHE A N 1
ATOM 749 C CA . PHE A 1 111 ? -11.330 -4.075 9.652 1.00 25.16 111 PHE A CA 1
ATOM 750 C C . PHE A 1 111 ? -11.291 -3.198 10.893 1.00 24.09 111 PHE A C 1
ATOM 751 O O . PHE A 1 111 ? -11.151 -3.697 12.006 1.00 23.90 111 PHE A O 1
ATOM 759 N N . VAL A 1 112 ? -11.415 -1.890 10.699 1.00 24.34 112 VAL A N 1
ATOM 760 C CA . VAL A 1 112 ? -11.458 -0.967 11.823 1.00 23.41 112 VAL A CA 1
ATOM 761 C C . VAL A 1 112 ? -12.556 0.057 11.580 1.00 24.78 112 VAL A C 1
ATOM 762 O O . VAL A 1 112 ? -12.829 0.443 10.440 1.00 24.23 112 VAL A O 1
ATOM 766 N N . GLU A 1 113 ? -13.205 0.461 12.664 1.00 25.44 113 GLU A N 1
ATOM 767 C CA . GLU A 1 113 ? -14.248 1.472 12.615 1.00 25.77 113 GLU A CA 1
ATOM 768 C C . GLU A 1 113 ? -13.628 2.632 13.380 1.00 25.46 113 GLU A C 1
ATOM 769 O O . GLU A 1 113 ? -13.178 2.450 14.510 1.00 25.38 113 GLU A O 1
ATOM 775 N N . LEU A 1 114 ? -13.586 3.812 12.771 1.00 24.46 114 LEU A N 1
ATOM 776 C CA . LEU A 1 114 ? -12.994 4.971 13.427 1.00 26.29 114 LEU A CA 1
ATOM 777 C C . LEU A 1 114 ? -14.028 5.756 14.233 1.00 28.43 114 LEU A C 1
ATOM 778 O O . LEU A 1 114 ? -15.229 5.496 14.130 1.00 28.64 114 LEU A O 1
ATOM 783 N N . ASP A 1 115 ? -13.567 6.717 15.028 1.00 30.27 115 ASP A N 1
ATOM 784 C CA . ASP A 1 115 ? -14.470 7.484 15.882 1.00 32.30 115 ASP A CA 1
ATOM 785 C C . ASP A 1 115 ? -15.496 8.382 15.194 1.00 33.86 115 ASP A C 1
ATOM 786 O O . ASP A 1 115 ? -16.408 8.882 15.849 1.00 36.03 115 ASP A O 1
ATOM 791 N N . ASP A 1 116 ? -15.370 8.581 13.886 1.00 34.15 116 ASP A N 1
ATOM 792 C CA . ASP A 1 116 ? -16.342 9.404 13.169 1.00 32.85 116 ASP A CA 1
ATOM 793 C C . ASP A 1 116 ? -17.279 8.518 12.349 1.00 32.49 116 ASP A C 1
ATOM 794 O O . ASP A 1 116 ? -18.005 8.999 11.478 1.00 33.26 116 ASP A O 1
ATOM 799 N N . GLY A 1 117 ? -17.251 7.220 12.627 1.00 31.92 117 GLY A N 1
ATOM 800 C CA . GLY A 1 117 ? -18.106 6.292 11.909 1.00 31.39 117 GLY A CA 1
ATOM 801 C C . GLY A 1 117 ? -17.488 5.725 10.644 1.00 31.12 117 GLY A C 1
ATOM 802 O O . GLY A 1 117 ? -17.975 4.738 10.100 1.00 32.20 117 GLY A O 1
ATOM 803 N N . LEU A 1 118 ? -16.413 6.342 10.170 1.00 31.35 118 LEU A N 1
ATOM 804 C CA . LEU A 1 118 ? -15.761 5.871 8.956 1.00 31.33 118 LEU A CA 1
ATOM 805 C C . LEU A 1 118 ? -15.163 4.478 9.166 1.00 30.44 118 LEU A C 1
ATOM 806 O O . LEU A 1 118 ? -14.576 4.199 10.210 1.00 29.43 118 LEU A O 1
ATOM 811 N N . GLU A 1 119 ? -15.333 3.602 8.177 1.00 30.12 119 GLU A N 1
ATOM 812 C CA . GLU A 1 119 ? -14.813 2.242 8.260 1.00 29.99 119 GLU A CA 1
ATOM 813 C C . GLU A 1 119 ? -13.751 1.963 7.201 1.00 29.28 119 GLU A C 1
ATOM 814 O O . GLU A 1 119 ? -13.891 2.361 6.044 1.00 30.45 119 GLU A O 1
ATOM 820 N N . LEU A 1 120 ? -12.693 1.272 7.622 1.00 26.00 120 LEU A N 1
ATOM 821 C CA . LEU A 1 120 ? -11.555 0.924 6.773 1.00 23.55 120 LEU A CA 1
ATOM 822 C C . LEU A 1 120 ? -11.357 -0.589 6.760 1.00 24.54 120 LEU A C 1
ATOM 823 O O . LEU A 1 120 ? -11.271 -1.218 7.815 1.00 24.62 120 LEU A O 1
ATOM 828 N N . SER A 1 121 ? -11.273 -1.171 5.568 1.00 23.34 121 SER A N 1
ATOM 829 C CA . SER A 1 121 ? -11.105 -2.613 5.456 1.00 23.44 121 SER A CA 1
ATOM 830 C C . SER A 1 121 ? -10.130 -3.063 4.376 1.00 24.57 121 SER A C 1
ATOM 831 O O . SER A 1 121 ? -10.050 -2.465 3.303 1.00 24.53 121 SER A O 1
ATOM 834 N N . PHE A 1 122 ? -9.373 -4.111 4.684 1.00 23.59 122 PHE A N 1
ATOM 835 C CA . PHE A 1 122 ? -8.443 -4.702 3.731 1.00 23.23 122 PHE A CA 1
ATOM 836 C C . PHE A 1 122 ? -9.060 -6.068 3.465 1.00 25.27 122 PHE A C 1
ATOM 837 O O . PHE A 1 122 ? -9.203 -6.876 4.384 1.00 24.44 122 PHE A O 1
ATOM 845 N N . THR A 1 123 ? -9.443 -6.312 2.216 1.00 24.90 123 THR A N 1
ATOM 846 C CA . THR A 1 123 ? -10.061 -7.575 1.835 1.00 27.55 123 THR A CA 1
ATOM 847 C C . THR A 1 123 ? -9.127 -8.420 0.983 1.00 27.27 123 THR A C 1
ATOM 848 O O . THR A 1 123 ? -8.194 -7.910 0.360 1.00 26.71 123 THR A O 1
ATOM 852 N N . ASP A 1 124 ? -9.382 -9.724 0.975 1.00 27.46 124 ASP A N 1
ATOM 853 C CA . ASP A 1 124 ? -8.591 -10.661 0.195 1.00 29.14 124 ASP A CA 1
ATOM 854 C C . ASP A 1 124 ? -9.405 -11.935 -0.002 1.00 31.92 124 ASP A C 1
ATOM 855 O O . ASP A 1 124 ? -9.403 -12.831 0.847 1.00 30.26 124 ASP A O 1
ATOM 860 N N . LYS A 1 125 ? -10.105 -12.001 -1.131 1.00 32.67 125 LYS A N 1
ATOM 861 C CA . LYS A 1 125 ? -10.943 -13.146 -1.446 1.00 35.05 125 LYS A CA 1
ATOM 862 C C . LYS A 1 125 ? -10.177 -14.418 -1.744 1.00 34.36 125 LYS A C 1
ATOM 863 O O . LYS A 1 125 ? -10.729 -15.508 -1.615 1.00 36.96 125 LYS A O 1
ATOM 869 N N . ARG A 1 126 ? -8.914 -14.283 -2.138 1.00 33.54 126 ARG A N 1
ATOM 870 C CA . ARG A 1 126 ? -8.086 -15.438 -2.482 1.00 32.93 126 ARG A CA 1
ATOM 871 C C . ARG A 1 126 ? -7.256 -15.972 -1.326 1.00 31.97 126 ARG A C 1
ATOM 872 O O . ARG A 1 126 ? -6.782 -17.107 -1.373 1.00 31.08 126 ARG A O 1
ATOM 880 N N . ARG A 1 127 ? -7.093 -15.162 -0.285 1.00 30.02 127 ARG A N 1
ATOM 881 C CA . ARG A 1 127 ? -6.310 -15.557 0.878 1.00 27.85 127 ARG A CA 1
ATOM 882 C C . ARG A 1 127 ? -4.816 -15.730 0.576 1.00 27.28 127 ARG A C 1
ATOM 883 O O . ARG A 1 127 ? -4.178 -16.649 1.091 1.00 27.14 127 ARG A O 1
ATOM 891 N N . PHE A 1 128 ? -4.266 -14.845 -0.258 1.00 28.14 128 PHE A N 1
ATOM 892 C CA . PHE A 1 128 ? -2.836 -14.873 -0.596 1.00 28.12 128 PHE A CA 1
ATOM 893 C C . PHE A 1 128 ? -2.102 -13.674 0.016 1.00 28.64 128 PHE A C 1
ATOM 894 O O . PHE A 1 128 ? -0.877 -13.574 -0.070 1.00 26.43 128 PHE A O 1
ATOM 902 N N . ALA A 1 129 ? -2.853 -12.759 0.621 1.00 27.31 129 ALA A N 1
ATOM 903 C CA . ALA A 1 129 ? -2.250 -11.582 1.245 1.00 26.05 129 ALA A CA 1
ATOM 904 C C . ALA A 1 129 ? -1.597 -11.956 2.571 1.00 26.05 129 ALA A C 1
ATOM 905 O O . ALA A 1 129 ? -1.823 -13.044 3.102 1.00 24.38 129 ALA A O 1
ATOM 907 N N . LYS A 1 130 ? -0.776 -11.050 3.092 1.00 24.77 130 LYS A N 1
ATOM 908 C CA . LYS A 1 130 ? -0.103 -11.251 4.370 1.00 24.03 130 LYS A CA 1
ATOM 909 C C . LYS A 1 130 ? -0.257 -9.977 5.195 1.00 22.72 130 LYS A C 1
ATOM 910 O O . LYS A 1 130 ? 0.203 -8.912 4.787 1.00 22.12 130 LYS A O 1
ATOM 916 N N . VAL A 1 131 ? -0.924 -10.091 6.340 1.00 21.88 131 VAL A N 1
ATOM 917 C CA . VAL A 1 131 ? -1.130 -8.954 7.224 1.00 20.01 131 VAL A CA 1
ATOM 918 C C . VAL A 1 131 ? -0.325 -9.216 8.492 1.00 21.65 131 VAL A C 1
ATOM 919 O O . VAL A 1 131 ? -0.468 -10.265 9.123 1.00 19.84 131 VAL A O 1
ATOM 923 N N . ARG A 1 132 ? 0.528 -8.261 8.853 1.00 18.70 132 ARG A N 1
ATOM 924 C CA . ARG A 1 132 ? 1.388 -8.399 10.022 1.00 18.48 132 ARG A CA 1
ATOM 925 C C . ARG A 1 132 ? 1.218 -7.243 11.005 1.00 18.20 132 ARG A C 1
ATOM 926 O O . ARG A 1 132 ? 0.605 -6.226 10.682 1.00 17.59 132 ARG A O 1
ATOM 934 N N . LEU A 1 133 ? 1.752 -7.418 12.210 1.00 17.61 133 LEU A N 1
ATOM 935 C CA . LEU A 1 133 ? 1.713 -6.381 13.243 1.00 17.16 133 LEU A CA 1
ATOM 936 C C . LEU A 1 133 ? 3.140 -6.348 13.775 1.00 18.61 133 LEU A C 1
ATOM 937 O O . LEU A 1 133 ? 3.541 -7.214 14.553 1.00 18.84 133 LEU A O 1
ATOM 942 N N . LEU A 1 134 ? 3.899 -5.338 13.354 1.00 18.51 134 LEU A N 1
ATOM 943 C CA . LEU A 1 134 ? 5.316 -5.236 13.695 1.00 19.11 134 LEU A CA 1
ATOM 944 C C . LEU A 1 134 ? 5.772 -4.017 14.493 1.00 19.07 134 LEU A C 1
ATOM 945 O O . LEU A 1 134 ? 5.287 -2.911 14.279 1.00 18.72 134 LEU A O 1
ATOM 950 N N . ALA A 1 135 ? 6.735 -4.230 15.392 1.00 20.59 135 ALA A N 1
ATOM 951 C CA . ALA A 1 135 ? 7.288 -3.152 16.215 1.00 21.11 135 ALA A CA 1
ATOM 952 C C . ALA A 1 135 ? 7.869 -2.062 15.317 1.00 21.73 135 ALA A C 1
ATOM 953 O O . ALA A 1 135 ? 7.758 -0.874 15.614 1.00 22.11 135 ALA A O 1
ATOM 955 N N . ASN A 1 136 ? 8.502 -2.477 14.223 1.00 21.39 136 ASN A N 1
ATOM 956 C CA . ASN A 1 136 ? 9.085 -1.549 13.254 1.00 22.44 136 ASN A CA 1
ATOM 957 C C . ASN A 1 136 ? 9.090 -2.264 11.911 1.00 22.83 136 ASN A C 1
ATOM 958 O O . ASN A 1 136 ? 10.017 -3.016 11.591 1.00 22.23 136 ASN A O 1
ATOM 963 N N . PRO A 1 137 ? 8.050 -2.033 11.102 1.00 21.45 137 PRO A N 1
ATOM 964 C CA . PRO A 1 137 ? 7.917 -2.661 9.785 1.00 21.48 137 PRO A CA 1
ATOM 965 C C . PRO A 1 137 ? 9.142 -2.588 8.877 1.00 21.83 137 PRO A C 1
ATOM 966 O O . PRO A 1 137 ? 9.460 -3.551 8.184 1.00 22.33 137 PRO A O 1
ATOM 970 N N . THR A 1 138 ? 9.840 -1.456 8.896 1.00 21.98 138 THR A N 1
ATOM 971 C CA . THR A 1 138 ? 10.987 -1.267 8.014 1.00 22.71 138 THR A CA 1
ATOM 972 C C . THR A 1 138 ? 12.278 -1.984 8.386 1.00 24.65 138 THR A C 1
ATOM 973 O O . THR A 1 138 ? 13.163 -2.124 7.545 1.00 24.57 138 THR A O 1
ATOM 977 N N . SER A 1 139 ? 12.390 -2.437 9.628 1.00 23.99 139 SER A N 1
ATOM 978 C CA . SER A 1 139 ? 13.613 -3.097 10.067 1.00 26.19 139 SER A CA 1
ATOM 979 C C . SER A 1 139 ? 13.610 -4.616 9.922 1.00 25.33 139 SER A C 1
ATOM 980 O O . SER A 1 139 ? 14.617 -5.262 10.194 1.00 26.85 139 SER A O 1
ATOM 983 N N . VAL A 1 140 ? 12.487 -5.184 9.493 1.00 24.54 140 VAL A N 1
ATOM 984 C CA . VAL A 1 140 ? 12.381 -6.631 9.324 1.00 23.09 140 VAL A CA 1
ATOM 985 C C . VAL A 1 140 ? 11.772 -6.980 7.969 1.00 23.94 140 VAL A C 1
ATOM 986 O O . VAL A 1 140 ? 11.230 -6.112 7.280 1.00 23.46 140 VAL A O 1
ATOM 990 N N A SER A 1 141 ? 11.873 -8.249 7.584 0.33 23.74 141 SER A N 1
ATOM 991 N N B SER A 1 141 ? 11.868 -8.252 7.593 0.33 23.43 141 SER A N 1
ATOM 992 N N C SER A 1 141 ? 11.862 -8.253 7.594 0.33 23.67 141 SER A N 1
ATOM 993 C CA A SER A 1 141 ? 11.326 -8.697 6.309 0.33 24.11 141 SER A CA 1
ATOM 994 C CA B SER A 1 141 ? 11.324 -8.716 6.323 0.33 23.51 141 SER A CA 1
ATOM 995 C CA C SER A 1 141 ? 11.316 -8.720 6.325 0.33 23.94 141 SER A CA 1
ATOM 996 C C A SER A 1 141 ? 9.804 -8.598 6.339 0.33 23.66 141 SER A C 1
ATOM 997 C C B SER A 1 141 ? 9.799 -8.606 6.342 0.33 23.34 141 SER A C 1
ATOM 998 C C C SER A 1 141 ? 9.794 -8.607 6.343 0.33 23.59 141 SER A C 1
ATOM 999 O O A SER A 1 141 ? 9.189 -8.677 7.401 0.33 24.87 141 SER A O 1
ATOM 1000 O O B SER A 1 141 ? 9.176 -8.684 7.402 0.33 24.53 141 SER A O 1
ATOM 1001 O O C SER A 1 141 ? 9.170 -8.681 7.401 0.33 24.77 141 SER A O 1
ATOM 1008 N N . PRO A 1 142 ? 9.174 -8.426 5.167 1.00 23.41 142 PRO A N 1
ATOM 1009 C CA . PRO A 1 142 ? 9.819 -8.322 3.853 1.00 22.47 142 PRO A CA 1
ATOM 1010 C C . PRO A 1 142 ? 10.310 -6.924 3.485 1.00 22.39 142 PRO A C 1
ATOM 1011 O O . PRO A 1 142 ? 11.130 -6.769 2.583 1.00 21.22 142 PRO A O 1
ATOM 1015 N N . ILE A 1 143 ? 9.817 -5.906 4.182 1.00 22.54 143 ILE A N 1
ATOM 1016 C CA . ILE A 1 143 ? 10.201 -4.539 3.859 1.00 21.93 143 ILE A CA 1
ATOM 1017 C C . ILE A 1 143 ? 11.701 -4.249 3.939 1.00 21.60 143 ILE A C 1
ATOM 1018 O O . ILE A 1 143 ? 12.235 -3.530 3.103 1.00 20.90 143 ILE A O 1
ATOM 1023 N N . SER A 1 144 ? 12.391 -4.812 4.924 1.00 23.31 144 SER A N 1
ATOM 1024 C CA . SER A 1 144 ? 13.824 -4.555 5.055 1.00 22.63 144 SER A CA 1
ATOM 1025 C C . SER A 1 144 ? 14.653 -5.091 3.884 1.00 23.40 144 SER A C 1
ATOM 1026 O O . SER A 1 144 ? 15.744 -4.595 3.620 1.00 24.68 144 SER A O 1
ATOM 1029 N N . GLU A 1 145 ? 14.132 -6.088 3.175 1.00 22.68 145 GLU A N 1
ATOM 1030 C CA . GLU A 1 145 ? 14.867 -6.682 2.063 1.00 24.02 145 GLU A CA 1
ATOM 1031 C C . GLU A 1 145 ? 14.526 -6.101 0.691 1.00 23.37 145 GLU A C 1
ATOM 1032 O O . GLU A 1 145 ? 15.105 -6.499 -0.327 1.00 23.45 145 GLU A O 1
ATOM 1038 N N . LEU A 1 146 ? 13.600 -5.150 0.667 1.00 20.44 146 LEU A N 1
ATOM 1039 C CA . LEU A 1 146 ? 13.195 -4.513 -0.577 1.00 19.88 146 LEU A CA 1
ATOM 1040 C C . LEU A 1 146 ? 14.275 -3.615 -1.159 1.00 19.33 146 LEU A C 1
ATOM 1041 O O . LEU A 1 146 ? 15.037 -2.984 -0.427 1.00 21.02 146 LEU A O 1
ATOM 1046 N N . GLY A 1 147 ? 14.324 -3.562 -2.486 1.00 22.01 147 GLY A N 1
ATOM 1047 C CA . GLY A 1 147 ? 15.271 -2.697 -3.156 1.00 20.61 147 GLY A CA 1
ATOM 1048 C C . GLY A 1 147 ? 14.637 -1.321 -3.146 1.00 20.95 147 GLY A C 1
ATOM 1049 O O . GLY A 1 147 ? 13.498 -1.179 -2.701 1.00 19.70 147 GLY A O 1
ATOM 1050 N N . PRO A 1 148 ? 15.338 -0.283 -3.620 1.00 20.90 148 PRO A N 1
ATOM 1051 C CA . PRO A 1 148 ? 14.793 1.079 -3.643 1.00 21.30 148 PRO A CA 1
ATOM 1052 C C . PRO A 1 148 ? 13.445 1.202 -4.350 1.00 21.49 148 PRO A C 1
ATOM 1053 O O . PRO A 1 148 ? 13.226 0.606 -5.406 1.00 20.75 148 PRO A O 1
ATOM 1057 N N . ASP A 1 149 ? 12.548 1.981 -3.754 1.00 20.17 149 ASP A N 1
ATOM 1058 C CA . ASP A 1 149 ? 11.207 2.196 -4.297 1.00 21.46 149 ASP A CA 1
ATOM 1059 C C . ASP A 1 149 ? 11.289 2.866 -5.665 1.00 21.67 149 ASP A C 1
ATOM 1060 O O . ASP A 1 149 ? 11.958 3.889 -5.819 1.00 23.06 149 ASP A O 1
ATOM 1065 N N . ALA A 1 150 ? 10.594 2.303 -6.649 1.00 22.41 150 ALA A N 1
ATOM 1066 C CA . ALA A 1 150 ? 10.619 2.843 -8.007 1.00 22.65 150 ALA A CA 1
ATOM 1067 C C . ALA A 1 150 ? 10.139 4.286 -8.099 1.00 23.92 150 ALA A C 1
ATOM 1068 O O . ALA A 1 150 ? 10.577 5.035 -8.972 1.00 24.66 150 ALA A O 1
ATOM 1070 N N . LEU A 1 151 ? 9.240 4.678 -7.204 1.00 23.87 151 LEU A N 1
ATOM 1071 C CA . LEU A 1 151 ? 8.714 6.037 -7.216 1.00 23.93 151 LEU A CA 1
ATOM 1072 C C . LEU A 1 151 ? 9.439 6.997 -6.271 1.00 25.15 151 LEU A C 1
ATOM 1073 O O . LEU A 1 151 ? 9.819 8.099 -6.672 1.00 26.09 151 LEU A O 1
ATOM 1078 N N . LEU A 1 152 ? 9.638 6.577 -5.024 1.00 25.08 152 LEU A N 1
ATOM 1079 C CA . LEU A 1 152 ? 10.277 7.427 -4.017 1.00 25.69 152 LEU A CA 1
ATOM 1080 C C . LEU A 1 152 ? 11.805 7.495 -4.029 1.00 26.30 152 LEU A C 1
ATOM 1081 O O . LEU A 1 152 ? 12.381 8.497 -3.603 1.00 25.54 152 LEU A O 1
ATOM 1086 N N . GLU A 1 153 ? 12.458 6.435 -4.497 1.00 24.71 153 GLU A N 1
ATOM 1087 C CA . GLU A 1 153 ? 13.921 6.396 -4.538 1.00 24.90 153 GLU A CA 1
ATOM 1088 C C . GLU A 1 153 ? 14.402 5.913 -5.897 1.00 24.98 153 GLU A C 1
ATOM 1089 O O . GLU A 1 153 ? 15.067 4.878 -6.006 1.00 22.97 153 GLU A O 1
ATOM 1095 N N . PRO A 1 154 ? 14.071 6.651 -6.959 1.00 24.31 154 PRO A N 1
ATOM 1096 C CA . PRO A 1 154 ? 14.538 6.178 -8.258 1.00 24.29 154 PRO A CA 1
ATOM 1097 C C . PRO A 1 154 ? 16.055 6.273 -8.374 1.00 25.16 154 PRO A C 1
ATOM 1098 O O . PRO A 1 154 ? 16.671 7.201 -7.842 1.00 23.60 154 PRO A O 1
ATOM 1102 N N A MET A 1 155 ? 16.654 5.303 -9.052 0.33 24.60 155 MET A N 1
ATOM 1103 N N B MET A 1 155 ? 16.655 5.305 -9.058 0.33 24.82 155 MET A N 1
ATOM 1104 N N C MET A 1 155 ? 16.661 5.301 -9.050 0.33 25.05 155 MET A N 1
ATOM 1105 C CA A MET A 1 155 ? 18.097 5.308 -9.256 0.33 24.59 155 MET A CA 1
ATOM 1106 C CA B MET A 1 155 ? 18.096 5.307 -9.266 0.33 24.98 155 MET A CA 1
ATOM 1107 C CA C ME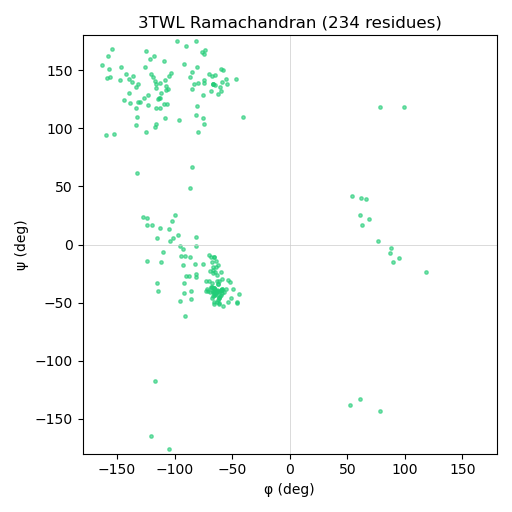T A 1 155 ? 18.104 5.318 -9.250 0.33 25.43 155 MET A CA 1
ATOM 1108 C C A MET A 1 155 ? 18.361 6.387 -10.302 0.33 25.10 155 MET A C 1
ATOM 1109 C C B MET A 1 155 ? 18.366 6.389 -10.304 0.33 25.33 155 MET A C 1
ATOM 1110 C C C MET A 1 155 ? 18.364 6.398 -10.291 0.33 25.61 155 MET A C 1
ATOM 1111 O O A MET A 1 155 ? 17.458 6.748 -11.058 0.33 25.22 155 MET A O 1
ATOM 1112 O O B MET A 1 155 ? 17.475 6.756 -11.062 0.33 25.46 155 MET A O 1
ATOM 1113 O O C MET A 1 155 ? 17.466 6.767 -11.040 0.33 25.72 155 MET A O 1
ATOM 1126 N N . THR A 1 156 ? 19.584 6.910 -10.338 1.00 25.16 156 THR A N 1
ATOM 1127 C CA . THR A 1 156 ? 19.927 7.932 -11.317 1.00 26.67 156 THR A CA 1
ATOM 1128 C C . THR A 1 156 ? 20.188 7.178 -12.616 1.00 26.28 156 THR A C 1
ATOM 1129 O O . THR A 1 156 ? 20.295 5.950 -12.613 1.00 25.35 156 THR A O 1
ATOM 1133 N N . VAL A 1 157 ? 20.280 7.902 -13.724 1.00 24.20 157 VAL A N 1
ATOM 1134 C CA . VAL A 1 157 ? 20.526 7.262 -15.012 1.00 24.97 157 VAL A CA 1
ATOM 1135 C C . VAL A 1 157 ? 21.771 6.378 -14.953 1.00 24.25 157 VAL A C 1
ATOM 1136 O O . VAL A 1 157 ? 21.736 5.208 -15.350 1.00 23.62 157 VAL A O 1
ATOM 1140 N N . ASP A 1 158 ? 22.869 6.925 -14.442 1.00 24.00 158 ASP A N 1
ATOM 1141 C CA . ASP A 1 158 ? 24.100 6.158 -14.353 1.00 24.31 158 ASP A CA 1
ATOM 1142 C C . ASP A 1 158 ? 24.041 5.021 -13.345 1.00 23.38 158 ASP A C 1
ATOM 1143 O O . ASP A 1 158 ? 24.612 3.965 -13.588 1.00 22.79 158 ASP A O 1
ATOM 1148 N N . GLU A 1 159 ? 23.363 5.221 -12.217 1.00 23.56 159 GLU A N 1
ATOM 1149 C CA . GLU A 1 159 ? 23.266 4.147 -11.228 1.00 23.79 159 GLU A CA 1
ATOM 1150 C C . GLU A 1 159 ? 22.511 2.971 -11.835 1.00 22.97 159 GLU A C 1
ATOM 1151 O O . GLU A 1 159 ? 22.868 1.806 -11.622 1.00 22.41 159 GLU A O 1
ATOM 1157 N N . PHE A 1 160 ? 21.465 3.286 -12.590 1.00 21.69 160 PHE A N 1
ATOM 1158 C CA . PHE A 1 160 ? 20.643 2.269 -13.238 1.00 21.62 160 PHE A CA 1
ATOM 1159 C C . PHE A 1 160 ? 21.485 1.459 -14.221 1.00 21.32 160 PHE A C 1
ATOM 1160 O O . PHE A 1 160 ? 21.479 0.230 -14.190 1.00 22.42 160 PHE A O 1
ATOM 1168 N N . ALA A 1 161 ? 22.214 2.148 -15.094 1.00 21.69 161 ALA A N 1
ATOM 1169 C CA . ALA A 1 161 ? 23.057 1.460 -16.064 1.00 23.90 161 ALA A CA 1
ATOM 1170 C C . ALA A 1 161 ? 24.119 0.594 -15.378 1.00 23.23 161 ALA A C 1
ATOM 1171 O O . ALA A 1 161 ? 24.395 -0.524 -15.820 1.00 24.06 161 ALA A O 1
ATOM 1173 N N A GLU A 1 162 ? 24.703 1.104 -14.300 0.50 23.62 162 GLU A N 1
ATOM 1174 N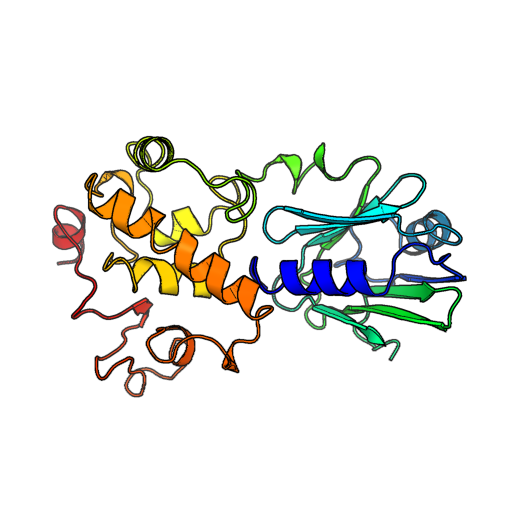 N B GLU A 1 162 ? 24.708 1.101 -14.298 0.50 23.68 162 GLU A N 1
ATOM 1175 C CA A GLU A 1 162 ? 25.732 0.353 -13.588 0.50 26.42 162 GLU A CA 1
ATOM 1176 C CA B GLU A 1 162 ? 25.737 0.352 -13.583 0.50 26.51 162 GLU A CA 1
ATOM 1177 C C A GLU A 1 162 ? 25.168 -0.900 -12.925 0.50 25.68 162 GLU A C 1
ATOM 1178 C C B GLU A 1 162 ? 25.174 -0.904 -12.921 0.50 25.73 162 GLU A C 1
ATOM 1179 O O A GLU A 1 162 ? 25.808 -1.949 -12.925 0.50 25.90 162 GLU A O 1
ATOM 1180 O O B GLU A 1 162 ? 25.823 -1.952 -12.918 0.50 25.95 162 GLU A O 1
ATOM 1191 N N . SER A 1 163 ? 23.969 -0.793 -12.363 1.00 25.83 163 SER A N 1
ATOM 1192 C CA . SER A 1 163 ? 23.337 -1.924 -11.689 1.00 25.94 163 SER A CA 1
ATOM 1193 C C . SER A 1 163 ? 22.884 -3.003 -12.669 1.00 26.90 163 SER A C 1
ATOM 1194 O O . SER A 1 163 ? 22.702 -4.162 -12.289 1.00 29.84 163 SER A O 1
ATOM 1197 N N . LEU A 1 164 ? 22.688 -2.624 -13.928 1.00 22.06 164 LEU A N 1
ATOM 1198 C CA . LEU A 1 164 ? 22.259 -3.585 -14.937 1.00 22.19 164 LEU A CA 1
ATOM 1199 C C . LEU A 1 164 ? 23.437 -4.291 -15.598 1.00 23.15 164 LEU A C 1
ATOM 1200 O 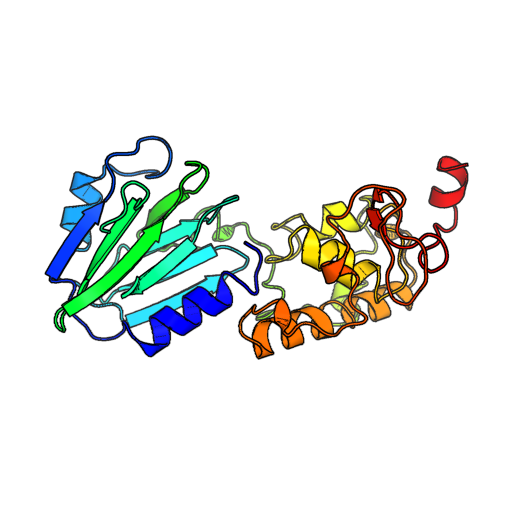O . LEU A 1 164 ? 23.308 -5.425 -16.062 1.00 21.91 164 LEU A O 1
ATOM 1205 N N . ALA A 1 165 ? 24.582 -3.614 -15.624 1.00 24.84 165 ALA A N 1
ATOM 1206 C CA . ALA A 1 165 ? 25.790 -4.130 -16.257 1.00 27.03 165 ALA A CA 1
ATOM 1207 C C . ALA A 1 165 ? 26.249 -5.523 -15.850 1.00 29.49 165 ALA A C 1
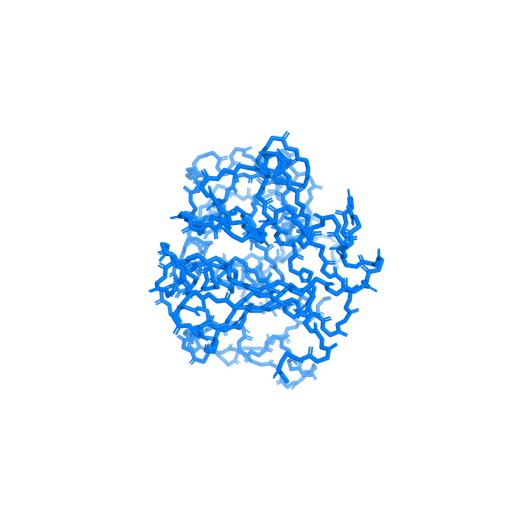ATOM 1208 O O . ALA A 1 165 ? 26.817 -6.250 -16.668 1.00 30.42 165 ALA A O 1
ATOM 1210 N N . LYS A 1 166 ? 26.004 -5.915 -14.606 1.00 31.56 166 LYS A N 1
ATOM 1211 C CA . LYS A 1 166 ? 26.473 -7.222 -14.166 1.00 35.12 166 LYS A CA 1
ATOM 1212 C C . LYS A 1 166 ? 25.372 -8.231 -13.863 1.00 35.31 166 LYS A C 1
ATOM 1213 O O . LYS A 1 166 ? 25.635 -9.274 -13.260 1.00 36.26 166 LYS A O 1
ATOM 1219 N N . LYS A 1 167 ? 24.149 -7.944 -14.298 1.00 33.02 167 LYS A N 1
ATOM 1220 C CA . LYS A 1 167 ? 23.028 -8.849 -14.062 1.00 31.38 167 LYS A CA 1
ATOM 1221 C C . LYS A 1 167 ? 22.777 -9.761 -15.261 1.00 30.56 167 LYS A C 1
ATOM 1222 O O . LYS A 1 167 ? 22.271 -9.308 -16.282 1.00 28.46 167 LYS A O 1
ATOM 1228 N N . LYS A 1 168 ? 23.118 -11.041 -15.138 1.00 29.31 168 LYS A N 1
ATOM 1229 C CA . LYS A 1 168 ? 22.878 -11.986 -16.224 1.00 29.50 168 LYS A CA 1
ATOM 1230 C C . LYS A 1 168 ? 21.466 -12.560 -16.118 1.00 28.89 168 LYS A C 1
ATOM 1231 O O . LYS A 1 168 ? 21.267 -13.774 -16.183 1.00 31.45 168 LYS A O 1
ATOM 1237 N N . ILE A 1 169 ? 20.488 -11.677 -15.947 1.00 26.43 169 ILE A N 1
ATOM 1238 C CA . ILE A 1 169 ? 19.088 -12.075 -15.815 1.00 25.74 169 ILE A CA 1
ATOM 1239 C C . ILE A 1 169 ? 18.298 -11.420 -16.945 1.00 24.23 169 ILE A C 1
ATOM 1240 O O . ILE A 1 169 ? 18.643 -10.314 -17.360 1.00 24.91 169 ILE A O 1
ATOM 1245 N N . THR A 1 170 ? 17.257 -12.080 -17.454 1.00 22.81 170 THR A N 1
ATOM 1246 C CA . THR A 1 170 ? 16.467 -11.446 -18.513 1.00 21.02 170 THR A CA 1
ATOM 1247 C C . THR A 1 170 ? 15.815 -10.228 -17.867 1.00 21.21 170 THR A C 1
ATOM 1248 O O . THR A 1 170 ? 15.460 -10.254 -16.688 1.00 19.97 170 THR A O 1
ATOM 1252 N N . ILE A 1 171 ? 15.657 -9.156 -18.633 1.00 18.91 171 ILE A N 1
ATOM 1253 C CA . ILE A 1 171 ? 15.142 -7.915 -18.069 1.00 18.08 171 ILE A CA 1
ATOM 1254 C C . ILE A 1 171 ? 13.765 -7.910 -17.394 1.00 19.27 171 ILE A C 1
ATOM 1255 O O . ILE A 1 171 ? 13.602 -7.243 -16.372 1.00 20.07 171 ILE A O 1
ATOM 1260 N N . LYS A 1 172 ? 12.776 -8.635 -17.910 1.00 19.51 172 LYS A N 1
ATOM 1261 C CA . LYS A 1 172 ? 11.480 -8.592 -17.235 1.00 20.13 172 LYS A CA 1
ATOM 1262 C C . LYS A 1 172 ? 11.519 -9.208 -15.836 1.00 20.57 172 LYS A C 1
ATOM 1263 O O . LYS A 1 172 ? 11.060 -8.595 -14.874 1.00 20.16 172 LYS A O 1
ATOM 1269 N N . PRO A 1 173 ? 12.049 -10.435 -15.698 1.00 20.55 173 PRO A N 1
ATOM 1270 C CA . PRO A 1 173 ? 12.073 -10.986 -14.338 1.00 20.50 173 PRO A CA 1
ATOM 1271 C C . PRO A 1 173 ? 12.909 -10.135 -13.382 1.00 19.23 173 PRO A C 1
ATOM 1272 O O . PRO A 1 173 ? 12.602 -10.048 -12.194 1.00 20.11 173 PRO A O 1
ATOM 1276 N N . LEU A 1 174 ? 13.950 -9.485 -13.900 1.00 17.28 174 LEU A N 1
ATOM 1277 C CA . LEU A 1 174 ? 14.772 -8.637 -13.043 1.00 19.02 174 LEU A CA 1
ATOM 1278 C C . LEU A 1 174 ? 13.929 -7.473 -12.524 1.00 18.48 174 LEU A C 1
ATOM 1279 O O . LEU A 1 174 ? 14.032 -7.101 -11.353 1.00 17.09 174 LEU A O 1
ATOM 1284 N N . LEU A 1 175 ? 13.094 -6.900 -13.387 1.00 17.62 175 LEU A N 1
ATOM 1285 C CA . LEU A 1 175 ? 12.242 -5.791 -12.963 1.00 18.42 175 LEU A CA 1
ATOM 1286 C C . LEU A 1 175 ? 11.201 -6.258 -11.943 1.00 19.81 175 LEU A C 1
ATOM 1287 O O . LEU A 1 175 ? 10.675 -5.450 -11.174 1.00 20.63 175 LEU A O 1
ATOM 1292 N N . LEU A 1 176 ? 10.907 -7.557 -11.936 1.00 17.05 176 LEU A N 1
ATOM 1293 C CA . LEU A 1 176 ? 9.943 -8.121 -10.991 1.00 17.84 176 LEU A CA 1
ATOM 1294 C C . LEU A 1 176 ? 10.606 -8.494 -9.658 1.00 17.93 176 LEU A C 1
ATOM 1295 O O . LEU A 1 176 ? 9.921 -8.814 -8.681 1.00 18.73 176 LEU A O 1
ATOM 1300 N N . ASP A 1 177 ? 11.935 -8.464 -9.625 1.00 17.59 177 ASP A N 1
ATOM 1301 C CA . ASP A 1 177 ? 12.693 -8.787 -8.409 1.00 18.13 177 ASP A CA 1
ATOM 1302 C C . ASP A 1 177 ? 12.577 -7.610 -7.430 1.00 17.62 177 ASP A C 1
ATOM 1303 O O . ASP A 1 177 ? 13.245 -6.595 -7.604 1.00 19.52 177 ASP A O 1
ATOM 1308 N N . GLN A 1 178 ? 11.747 -7.750 -6.396 1.00 19.37 178 GLN A N 1
ATOM 1309 C CA . GLN A 1 178 ? 11.551 -6.663 -5.434 1.00 19.13 178 GLN A CA 1
ATOM 1310 C C . GLN A 1 178 ? 12.808 -6.311 -4.656 1.00 19.43 178 GLN A C 1
ATOM 1311 O O . GLN A 1 178 ? 12.867 -5.270 -4.001 1.00 18.25 178 GLN A O 1
ATOM 1317 N N . GLY A 1 179 ? 13.808 -7.188 -4.725 1.00 19.12 179 GLY A N 1
ATOM 1318 C CA . GLY A 1 179 ? 15.062 -6.938 -4.038 1.00 20.41 179 GLY A CA 1
ATOM 1319 C C . GLY A 1 179 ? 15.977 -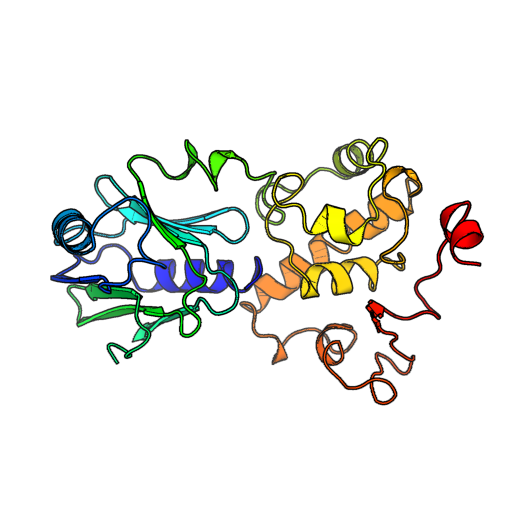6.026 -4.841 1.00 20.60 179 GLY A C 1
ATOM 1320 O O . GLY A 1 179 ? 16.937 -5.469 -4.305 1.00 21.11 179 GLY A O 1
ATOM 1321 N N . TYR A 1 180 ? 15.682 -5.878 -6.130 1.00 21.15 180 TYR A N 1
ATOM 1322 C CA . TYR A 1 180 ? 16.465 -5.023 -7.025 1.00 21.93 180 TYR A CA 1
ATOM 1323 C C . TYR A 1 180 ? 15.848 -3.621 -7.019 1.00 22.39 180 TYR A C 1
ATOM 1324 O O . TYR A 1 180 ? 16.497 -2.642 -6.647 1.00 20.72 180 TYR A O 1
ATOM 1333 N N . ILE A 1 181 ? 14.591 -3.542 -7.447 1.00 22.15 181 ILE A N 1
ATOM 1334 C CA . ILE A 1 181 ? 13.821 -2.299 -7.444 1.00 21.30 181 ILE A CA 1
ATOM 1335 C C . ILE A 1 181 ? 12.458 -2.753 -6.935 1.00 20.79 181 ILE A C 1
ATOM 1336 O O . ILE A 1 181 ? 11.991 -3.830 -7.292 1.00 21.31 181 ILE A O 1
ATOM 1341 N N . SER A 1 182 ? 11.815 -1.961 -6.088 1.00 20.54 182 SER A N 1
ATOM 1342 C CA . SER A 1 182 ? 10.530 -2.401 -5.564 1.00 19.48 182 SER A CA 1
ATOM 1343 C C . SER A 1 182 ? 9.326 -1.648 -6.110 1.00 19.29 182 SER A C 1
ATOM 1344 O O . SER A 1 182 ? 9.387 -0.444 -6.332 1.00 20.38 182 SER A O 1
ATOM 1347 N N . GLY A 1 183 ? 8.241 -2.383 -6.342 1.00 17.98 183 GLY A N 1
ATOM 1348 C CA . GLY A 1 183 ? 7.019 -1.778 -6.833 1.00 18.07 183 GLY A CA 1
ATOM 1349 C C . GLY A 1 183 ? 6.508 -2.237 -8.183 1.00 19.09 183 GLY A C 1
ATOM 1350 O O . GLY A 1 183 ? 5.311 -2.133 -8.454 1.00 20.11 183 GLY A O 1
ATOM 1351 N N . ILE A 1 184 ? 7.395 -2.755 -9.029 1.00 18.16 184 ILE A N 1
ATOM 1352 C CA . ILE A 1 184 ? 6.993 -3.186 -10.363 1.00 18.78 184 ILE A CA 1
ATOM 1353 C C . ILE A 1 184 ? 6.439 -4.602 -10.426 1.00 18.55 184 ILE A C 1
ATOM 1354 O O . ILE A 1 184 ? 6.996 -5.537 -9.844 1.00 18.63 184 ILE A O 1
ATOM 1359 N N . GLY A 1 185 ? 5.322 -4.737 -11.134 1.00 15.85 185 GLY A N 1
ATOM 1360 C CA . GLY A 1 185 ? 4.683 -6.022 -11.302 1.00 18.02 185 GLY A CA 1
ATOM 1361 C C . GLY A 1 185 ? 4.608 -6.342 -12.779 1.00 17.47 185 GLY A C 1
ATOM 1362 O O . GLY A 1 185 ? 5.277 -5.702 -13.593 1.00 18.43 185 GLY A O 1
ATOM 1363 N N . ASN A 1 186 ? 3.788 -7.323 -13.134 1.00 19.17 186 ASN A N 1
ATOM 1364 C CA . ASN A 1 186 ? 3.667 -7.733 -14.524 1.00 18.60 186 ASN A CA 1
ATOM 1365 C C . ASN A 1 186 ? 3.186 -6.679 -15.512 1.00 20.44 186 ASN A C 1
ATOM 1366 O O . ASN A 1 186 ? 3.756 -6.559 -16.598 1.00 18.39 186 ASN A O 1
ATOM 1371 N N . TRP A 1 187 ? 2.161 -5.903 -15.166 1.00 21.12 187 TRP A N 1
ATOM 1372 C CA . TRP A 1 187 ? 1.690 -4.923 -16.140 1.00 20.78 187 TRP A CA 1
ATOM 1373 C C . TRP A 1 187 ? 2.658 -3.7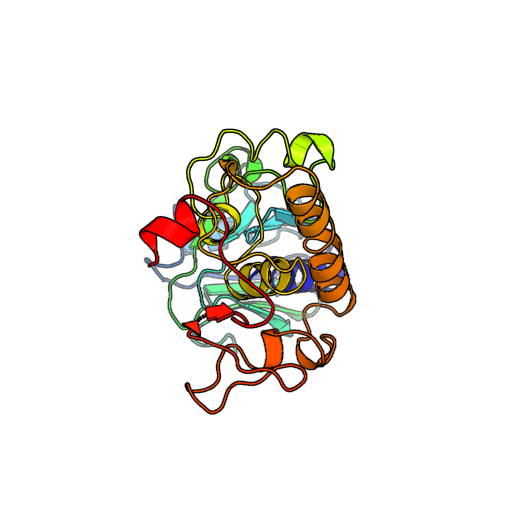66 -16.335 1.00 20.09 187 TRP A C 1
ATOM 1374 O O . TRP A 1 187 ? 2.883 -3.339 -17.468 1.00 19.65 187 TRP A O 1
ATOM 1385 N N . ILE A 1 188 ? 3.264 -3.278 -15.260 1.00 18.71 188 ILE A N 1
ATOM 1386 C CA . ILE A 1 188 ? 4.211 -2.180 -15.413 1.00 18.08 188 ILE A CA 1
ATOM 1387 C C . ILE A 1 188 ? 5.441 -2.654 -16.177 1.00 18.28 188 ILE A C 1
ATOM 1388 O O . ILE A 1 188 ? 5.958 -1.935 -17.031 1.00 17.18 188 ILE A O 1
ATOM 1393 N N . ALA A 1 189 ? 5.894 -3.873 -15.885 1.00 17.64 189 ALA A N 1
ATOM 1394 C CA . ALA A 1 189 ? 7.053 -4.436 -16.576 1.00 18.43 189 ALA A CA 1
ATOM 1395 C C . ALA A 1 189 ? 6.779 -4.460 -18.077 1.00 17.57 189 ALA A C 1
ATOM 1396 O O . ALA A 1 189 ? 7.574 -3.951 -18.877 1.00 17.10 189 ALA A O 1
ATOM 1398 N N . ASP A 1 190 ? 5.655 -5.057 -18.463 1.00 18.22 190 ASP A N 1
ATOM 1399 C CA . ASP A 1 190 ? 5.300 -5.123 -19.876 1.00 18.07 190 ASP A CA 1
ATOM 1400 C C . ASP A 1 190 ? 5.226 -3.724 -20.475 1.00 18.11 190 ASP A C 1
ATOM 1401 O O . ASP A 1 190 ? 5.679 -3.491 -21.598 1.00 18.78 190 ASP A O 1
ATOM 1406 N N . GLU A 1 191 ? 4.660 -2.790 -19.718 1.00 18.24 191 GLU A N 1
ATOM 1407 C CA . GLU A 1 191 ? 4.511 -1.430 -20.210 1.00 20.03 191 GLU A CA 1
ATOM 1408 C C . GLU A 1 191 ? 5.827 -0.692 -20.429 1.00 20.69 191 GLU A C 1
ATOM 1409 O O . GLU A 1 191 ? 6.037 -0.103 -21.492 1.00 20.54 191 GLU A O 1
ATOM 1415 N N . VAL A 1 192 ? 6.716 -0.715 -19.440 1.00 19.04 192 VAL A N 1
ATOM 1416 C CA . VAL A 1 192 ? 7.975 0.005 -19.595 1.00 19.04 192 VAL A CA 1
ATOM 1417 C C . VAL A 1 192 ? 8.888 -0.597 -20.662 1.00 20.34 192 VAL A C 1
ATOM 1418 O O . VAL A 1 192 ? 9.616 0.128 -21.343 1.00 18.68 192 VAL A O 1
ATOM 1422 N N . LEU A 1 193 ? 8.841 -1.915 -20.826 1.00 18.47 193 LEU A N 1
ATOM 1423 C CA . LEU A 1 193 ? 9.677 -2.556 -21.834 1.00 18.72 193 LEU A CA 1
ATOM 1424 C C . LEU A 1 193 ? 9.113 -2.248 -23.220 1.00 17.87 193 LEU A C 1
ATOM 1425 O O . LEU A 1 193 ? 9.861 -1.990 -24.162 1.00 17.92 193 LEU A O 1
ATOM 1430 N N . TYR A 1 194 ? 7.790 -2.264 -23.337 1.00 17.40 194 TYR A N 1
ATOM 1431 C CA . TYR A 1 194 ? 7.151 -1.952 -24.608 1.00 19.52 194 TYR A CA 1
ATOM 1432 C C . TYR A 1 194 ? 7.474 -0.514 -25.011 1.00 19.83 194 TYR A C 1
ATOM 1433 O O . TYR A 1 194 ? 7.859 -0.252 -26.150 1.00 19.76 194 TYR A O 1
ATOM 1442 N N A GLN A 1 195 ? 7.323 0.413 -24.069 0.50 20.28 195 GLN A N 1
ATOM 1443 N N B GLN A 1 195 ? 7.325 0.416 -24.071 0.50 20.57 195 GLN A N 1
ATOM 1444 C CA A GLN A 1 195 ? 7.588 1.822 -24.341 0.50 20.93 195 GLN A CA 1
ATOM 1445 C CA B GLN A 1 195 ? 7.590 1.822 -24.357 0.50 21.42 195 GLN A CA 1
ATOM 1446 C C A GLN A 1 195 ? 9.047 2.094 -24.689 0.50 22.24 195 GLN A C 1
ATOM 1447 C C B GLN A 1 195 ? 9.051 2.092 -24.695 0.50 22.52 195 GLN A C 1
ATOM 1448 O O A GLN A 1 195 ? 9.342 2.944 -25.533 0.50 22.20 195 GLN A O 1
ATOM 1449 O O B GLN A 1 195 ? 9.352 2.938 -25.539 0.50 22.40 195 GLN A O 1
ATOM 1460 N N . ALA A 1 196 ? 9.959 1.371 -24.044 1.00 20.79 196 ALA A N 1
ATOM 1461 C CA . ALA A 1 196 ? 11.391 1.560 -24.281 1.00 21.07 196 ALA A CA 1
ATOM 1462 C C . ALA A 1 196 ? 11.891 0.735 -25.463 1.00 21.25 196 ALA A C 1
ATOM 1463 O O . ALA A 1 196 ? 13.074 0.792 -25.809 1.00 22.15 196 ALA A O 1
ATOM 1465 N N . ARG A 1 197 ? 10.991 -0.025 -26.084 1.00 18.27 197 ARG A N 1
ATOM 1466 C CA . ARG A 1 197 ? 11.327 -0.859 -27.236 1.00 19.99 197 ARG A CA 1
ATOM 1467 C C . ARG A 1 197 ? 12.354 -1.937 -26.910 1.00 18.98 197 ARG A C 1
ATOM 1468 O O . ARG A 1 197 ? 13.235 -2.223 -27.718 1.00 18.47 197 ARG A O 1
ATOM 1476 N N . ILE A 1 198 ? 12.222 -2.543 -25.735 1.00 18.53 198 ILE A N 1
ATOM 1477 C CA . ILE A 1 198 ? 13.134 -3.605 -25.302 1.00 17.00 198 ILE A CA 1
ATOM 1478 C C . ILE A 1 198 ? 12.358 -4.916 -25.156 1.00 17.08 198 ILE A C 1
ATOM 1479 O O . ILE A 1 198 ? 11.267 -4.935 -24.592 1.00 18.68 198 ILE A O 1
ATOM 1484 N N . HIS A 1 199 ? 12.917 -6.004 -25.680 1.00 18.54 199 HIS A N 1
ATOM 1485 C CA . HIS A 1 199 ? 12.273 -7.317 -25.600 1.00 18.37 199 HIS A CA 1
ATOM 1486 C C . HIS A 1 199 ? 12.409 -7.844 -24.164 1.00 19.01 199 HIS A C 1
ATOM 1487 O O . HIS A 1 199 ? 13.460 -7.703 -23.542 1.00 18.69 199 HIS A O 1
ATOM 1494 N N . PRO A 1 200 ? 11.349 -8.464 -23.622 1.00 18.47 200 PRO A N 1
ATOM 1495 C CA . PRO A 1 200 ? 11.427 -8.979 -22.249 1.00 19.90 200 PRO A CA 1
ATOM 1496 C C . PRO A 1 200 ? 12.465 -10.071 -21.991 1.00 20.74 200 PRO A C 1
ATOM 1497 O O . PRO A 1 200 ? 12.820 -10.329 -20.839 1.00 21.02 200 PRO A O 1
ATOM 1501 N N . LEU A 1 201 ? 12.953 -10.708 -23.049 1.00 21.23 201 LEU A N 1
ATOM 1502 C CA . LEU A 1 201 ? 13.950 -11.764 -22.884 1.00 21.00 201 LEU A CA 1
ATOM 1503 C C . LEU A 1 201 ? 15.383 -11.281 -23.096 1.00 20.13 201 LEU A C 1
ATOM 1504 O O . LEU A 1 201 ? 16.322 -12.085 -23.136 1.00 20.59 201 LEU A O 1
ATOM 1509 N N . GLN A 1 202 ? 15.555 -9.969 -23.229 1.00 19.20 202 GLN A N 1
ATOM 1510 C CA . GLN A 1 202 ? 16.884 -9.400 -23.421 1.00 17.92 202 GLN A CA 1
ATOM 1511 C C . GLN A 1 202 ? 17.616 -9.437 -22.085 1.00 19.59 202 GLN A C 1
ATOM 1512 O O . GLN A 1 202 ? 17.086 -8.991 -21.068 1.00 18.25 202 GLN A O 1
ATOM 1518 N N . THR A 1 203 ? 18.831 -9.975 -22.078 1.00 19.02 203 THR A N 1
ATOM 1519 C CA . THR A 1 203 ? 19.596 -10.054 -20.843 1.00 19.57 203 THR A CA 1
ATOM 1520 C C . THR A 1 203 ? 20.009 -8.658 -20.380 1.00 19.35 203 THR A C 1
ATOM 1521 O O . THR A 1 203 ? 20.505 -7.850 -21.167 1.00 19.05 203 THR A O 1
ATOM 1525 N N . ALA A 1 204 ? 19.779 -8.376 -19.102 1.00 18.78 204 ALA A N 1
ATOM 1526 C CA . ALA A 1 204 ? 20.091 -7.068 -18.536 1.00 19.62 204 ALA A CA 1
ATOM 1527 C C . ALA A 1 204 ? 21.514 -6.597 -18.827 1.00 19.77 204 ALA A C 1
ATOM 1528 O O . ALA A 1 204 ? 21.729 -5.448 -19.206 1.00 20.20 204 ALA A O 1
ATOM 1530 N N . SER A 1 205 ? 22.485 -7.485 -18.649 1.00 18.82 205 SER A N 1
ATOM 1531 C CA . SER A 1 205 ? 23.878 -7.130 -18.886 1.00 20.01 205 SER A CA 1
ATOM 1532 C C . SER A 1 205 ? 24.195 -6.873 -20.361 1.00 20.34 205 SER A C 1
ATOM 1533 O O . SER A 1 205 ? 25.271 -6.371 -20.679 1.00 22.17 205 SER A O 1
ATOM 1536 N N . SER A 1 206 ? 23.270 -7.206 -21.259 1.00 19.93 206 SER A N 1
ATOM 1537 C CA . SER A 1 206 ? 23.506 -6.983 -22.686 1.00 20.70 206 SER A CA 1
ATOM 1538 C C . SER A 1 206 ? 22.944 -5.643 -23.177 1.00 20.53 206 SER A C 1
ATOM 1539 O O . SER A 1 206 ? 23.224 -5.224 -24.298 1.00 21.53 206 SER A O 1
ATOM 1542 N N . LEU A 1 207 ? 22.160 -4.970 -22.338 1.00 20.55 207 LEU A N 1
ATOM 1543 C CA . LEU A 1 207 ? 21.572 -3.689 -22.717 1.00 20.44 207 LEU A CA 1
ATOM 1544 C C . LEU A 1 207 ? 22.639 -2.614 -22.895 1.00 21.43 207 LEU A C 1
ATOM 1545 O O . LEU A 1 207 ? 23.579 -2.515 -22.099 1.00 20.67 207 LEU A O 1
ATOM 1550 N N . SER A 1 208 ? 22.488 -1.810 -23.943 1.00 20.24 208 SER A N 1
ATOM 1551 C CA . SER A 1 208 ? 23.430 -0.730 -24.206 1.00 20.02 208 SER A CA 1
ATOM 1552 C C . SER A 1 208 ? 23.093 0.430 -23.281 1.00 20.38 208 SER A C 1
ATOM 1553 O O . SER A 1 208 ? 22.027 0.450 -22.666 1.00 18.71 208 SER A O 1
ATOM 1556 N N A LYS A 1 209 ? 24.004 1.391 -23.182 0.50 19.86 209 LYS A N 1
ATOM 1557 N N B LYS A 1 209 ? 24.005 1.395 -23.188 0.50 19.60 209 LYS A N 1
ATOM 1558 C CA A LYS A 1 209 ? 23.785 2.559 -22.341 0.50 21.50 209 LYS A CA 1
ATOM 1559 C CA B LYS A 1 209 ? 23.786 2.557 -22.339 0.50 21.02 209 LYS A CA 1
ATOM 1560 C C A LYS A 1 209 ? 22.511 3.282 -22.760 0.50 20.89 209 LYS A C 1
ATOM 1561 C C B LYS A 1 209 ? 22.508 3.275 -22.760 0.50 20.62 209 LYS A C 1
ATOM 1562 O O A LYS A 1 209 ? 21.751 3.762 -21.915 0.50 20.08 209 LYS A O 1
ATOM 1563 O O B LYS A 1 209 ? 21.746 3.753 -21.918 0.50 19.88 209 LYS A O 1
ATOM 1574 N N . GLU A 1 210 ? 22.279 3.349 -24.069 1.00 20.01 210 GLU A N 1
ATOM 1575 C CA . GLU A 1 210 ? 21.097 4.011 -24.612 1.00 19.81 210 GLU A CA 1
ATOM 1576 C C . GLU A 1 210 ? 19.816 3.281 -24.237 1.00 19.87 210 GLU A C 1
ATOM 1577 O O . GLU A 1 210 ? 18.802 3.910 -23.924 1.00 19.06 210 GLU A O 1
ATOM 1583 N N . GLN A 1 211 ? 19.858 1.955 -24.276 1.00 19.49 211 GLN A N 1
ATOM 1584 C CA . GLN A 1 211 ? 18.693 1.158 -23.908 1.00 18.46 211 GLN A CA 1
ATOM 1585 C C . GLN A 1 211 ? 18.413 1.335 -22.420 1.00 19.48 211 GLN A C 1
ATOM 1586 O O . GLN A 1 211 ? 17.257 1.448 -22.004 1.00 20.02 211 GLN A O 1
ATOM 1592 N N . CYS A 1 212 ? 19.470 1.358 -21.616 1.00 19.17 212 CYS A N 1
ATOM 1593 C CA . CYS A 1 212 ? 19.301 1.535 -20.181 1.00 18.72 212 CYS A CA 1
ATOM 1594 C C . CYS A 1 212 ? 18.614 2.864 -19.893 1.00 20.41 212 CYS A C 1
ATOM 1595 O O . CYS A 1 212 ? 17.707 2.931 -19.060 1.00 19.67 212 CYS A O 1
ATOM 1598 N N . GLU A 1 213 ? 19.031 3.921 -20.584 1.00 20.69 213 GLU A N 1
ATOM 1599 C CA . GLU A 1 213 ? 18.416 5.222 -20.353 1.00 22.13 213 GLU A CA 1
ATOM 1600 C C . GLU A 1 213 ? 16.976 5.252 -20.833 1.00 21.28 213 GLU A C 1
ATOM 1601 O O . GLU A 1 213 ? 16.126 5.871 -20.197 1.00 20.88 213 GLU A O 1
ATOM 1607 N N . ALA A 1 214 ? 16.699 4.590 -21.956 1.00 19.45 214 ALA A N 1
ATOM 1608 C CA . ALA A 1 214 ? 15.339 4.548 -22.485 1.00 19.05 214 ALA A CA 1
ATOM 1609 C C . ALA A 1 214 ? 14.428 3.864 -21.469 1.00 18.91 214 ALA A C 1
ATOM 1610 O O . ALA A 1 214 ? 13.294 4.282 -21.255 1.00 20.89 214 ALA A O 1
ATOM 1612 N N . LEU A 1 215 ? 14.934 2.810 -20.838 1.00 19.18 215 LEU A N 1
ATOM 1613 C CA . LEU A 1 215 ? 14.150 2.083 -19.846 1.00 18.23 215 LEU A CA 1
ATOM 1614 C C . LEU A 1 215 ? 13.995 2.914 -18.575 1.00 18.19 215 LEU A C 1
ATOM 1615 O O . LEU A 1 215 ? 12.945 2.907 -17.939 1.00 18.36 215 LEU A O 1
ATOM 1620 N N . HIS A 1 216 ? 15.052 3.624 -18.205 1.00 18.26 216 HIS A N 1
ATOM 1621 C CA . HIS A 1 216 ? 15.011 4.470 -17.021 1.00 21.41 216 HIS A CA 1
ATOM 1622 C C . HIS A 1 216 ? 13.885 5.493 -17.213 1.00 22.03 216 HIS A C 1
ATOM 1623 O O . HIS A 1 216 ? 13.116 5.792 -16.296 1.00 22.53 216 HIS A O 1
ATOM 1630 N N . THR A 1 217 ? 13.793 6.017 -18.428 1.00 22.61 217 THR A N 1
ATOM 1631 C CA . THR A 1 217 ? 12.785 7.009 -18.766 1.00 21.63 217 THR A CA 1
ATOM 1632 C C . THR A 1 217 ? 11.365 6.464 -18.760 1.00 21.44 217 THR A C 1
ATOM 1633 O O . THR A 1 217 ? 10.465 7.082 -18.191 1.00 22.32 217 THR A O 1
ATOM 1637 N N A SER A 1 218 ? 11.159 5.307 -19.384 0.50 19.54 218 SER A N 1
ATOM 1638 N N B SER A 1 218 ? 11.164 5.311 -19.388 0.50 20.27 218 SER A N 1
ATOM 1639 C CA A SER A 1 218 ? 9.827 4.719 -19.442 0.50 19.29 218 SER A CA 1
ATOM 1640 C CA B SER A 1 218 ? 9.839 4.710 -19.443 0.50 20.57 218 SER A CA 1
ATOM 1641 C C A SER A 1 218 ? 9.315 4.318 -18.062 0.50 19.65 218 SER A C 1
ATOM 1642 C C B SER A 1 218 ? 9.325 4.319 -18.062 0.50 20.42 218 SER A C 1
ATOM 1643 O O A SER A 1 218 ? 8.113 4.395 -17.799 0.50 19.50 218 SER A O 1
ATOM 1644 O O B SER A 1 218 ? 8.131 4.403 -17.796 0.50 20.21 218 SER A O 1
ATOM 1649 N N . ILE A 1 219 ? 10.221 3.893 -17.183 1.00 19.42 219 ILE A N 1
ATOM 1650 C CA . ILE A 1 219 ? 9.823 3.507 -15.833 1.00 19.33 219 ILE A CA 1
ATOM 1651 C C . ILE A 1 219 ? 9.292 4.748 -15.121 1.00 21.09 219 ILE A C 1
ATOM 1652 O O . ILE A 1 219 ? 8.235 4.716 -14.490 1.00 19.59 219 ILE A O 1
ATOM 1657 N N . LYS A 1 220 ? 10.025 5.847 -15.237 1.00 22.14 220 LYS A N 1
ATOM 1658 C CA . LYS A 1 220 ? 9.609 7.094 -14.608 1.00 23.33 220 LYS A CA 1
ATOM 1659 C C . LYS A 1 220 ? 8.265 7.574 -15.154 1.00 22.82 220 LYS A C 1
ATOM 1660 O O . LYS A 1 220 ? 7.342 7.862 -14.394 1.00 22.88 220 LYS A O 1
ATOM 1666 N N . GLU A 1 221 ? 8.148 7.640 -16.476 1.00 23.56 221 GLU A N 1
ATOM 1667 C CA . GLU A 1 221 ? 6.923 8.116 -17.103 1.00 23.40 221 GLU A CA 1
ATOM 1668 C C . GLU A 1 221 ? 5.690 7.255 -16.849 1.00 22.95 221 GLU A C 1
ATOM 1669 O O . GLU A 1 221 ? 4.611 7.789 -16.584 1.00 21.56 221 GLU A O 1
ATOM 1675 N N . VAL A 1 222 ? 5.835 5.934 -16.920 1.00 21.21 222 VAL A N 1
ATOM 1676 C CA . VAL A 1 222 ? 4.691 5.057 -16.693 1.00 20.89 222 VAL A CA 1
ATOM 1677 C C . VAL A 1 222 ? 4.228 5.119 -15.242 1.00 20.34 222 VAL A C 1
ATOM 1678 O O . VAL A 1 222 ? 3.031 5.235 -14.968 1.00 21.65 222 VAL A O 1
ATOM 1682 N N . ILE A 1 223 ? 5.170 5.053 -14.312 1.00 20.97 223 ILE A N 1
ATOM 1683 C CA . ILE A 1 223 ? 4.808 5.105 -12.906 1.00 23.72 223 ILE A CA 1
ATOM 1684 C C . ILE A 1 223 ? 4.214 6.456 -12.501 1.00 25.13 223 ILE A C 1
ATOM 1685 O O . ILE A 1 223 ? 3.210 6.502 -11.795 1.00 26.02 223 ILE A O 1
ATOM 1690 N N . GLU A 1 224 ? 4.802 7.554 -12.961 1.00 26.53 224 GLU A N 1
ATOM 1691 C CA . GLU A 1 224 ? 4.270 8.864 -12.594 1.00 27.89 224 GLU A CA 1
ATOM 1692 C C . GLU A 1 224 ? 2.871 9.071 -13.162 1.00 27.71 224 GLU A C 1
ATOM 1693 O O . GLU A 1 224 ? 1.990 9.611 -12.488 1.00 26.73 224 GLU A O 1
ATOM 1699 N N . LYS A 1 225 ? 2.658 8.636 -14.398 1.00 26.22 225 LYS A N 1
ATOM 1700 C CA . LYS A 1 225 ? 1.349 8.792 -15.018 1.00 26.95 225 LYS A CA 1
ATOM 1701 C C . LYS A 1 225 ? 0.315 7.936 -14.294 1.00 25.80 225 LYS A C 1
ATOM 1702 O O . LYS A 1 225 ? -0.788 8.398 -14.009 1.00 25.18 225 LYS A O 1
ATOM 1708 N N . ALA A 1 226 ? 0.670 6.691 -13.987 1.00 23.77 226 ALA A N 1
ATOM 1709 C CA . ALA A 1 226 ? -0.261 5.800 -13.298 1.00 24.63 226 ALA A CA 1
ATOM 1710 C C . ALA A 1 226 ? -0.643 6.362 -11.929 1.00 24.42 226 ALA A C 1
ATOM 1711 O O . ALA A 1 226 ? -1.802 6.288 -11.525 1.00 26.93 226 ALA A O 1
ATOM 1713 N N . VAL A 1 227 ? 0.335 6.916 -11.220 1.00 24.58 227 VAL A N 1
ATOM 1714 C CA . VAL A 1 227 ? 0.089 7.490 -9.900 1.00 26.04 227 VAL A CA 1
ATOM 1715 C C . VAL A 1 227 ? -0.674 8.806 -10.032 1.00 27.98 227 VAL A C 1
ATOM 1716 O O . VAL A 1 227 ? -1.474 9.162 -9.164 1.00 28.74 227 VAL A O 1
ATOM 1720 N N . GLU A 1 228 ? -0.436 9.517 -11.129 1.00 29.07 228 GLU A N 1
ATOM 1721 C CA . GLU A 1 228 ? -1.111 10.788 -11.376 1.00 32.59 228 GLU A CA 1
ATOM 1722 C C . GLU A 1 228 ? -2.621 10.591 -11.484 1.00 32.17 228 GLU A C 1
ATOM 1723 O O . GLU A 1 228 ? -3.399 11.452 -11.068 1.00 33.81 228 GLU A O 1
ATOM 1729 N N . VAL A 1 229 ? -3.040 9.455 -12.032 1.00 31.76 229 VAL A N 1
ATOM 1730 C CA . VAL A 1 229 ? -4.464 9.182 -12.186 1.00 30.04 229 VAL A CA 1
ATOM 1731 C C . VAL A 1 229 ? -5.002 8.209 -11.140 1.00 29.81 229 VAL A C 1
ATOM 1732 O O . VAL A 1 229 ? -6.053 7.599 -11.330 1.00 29.67 229 VAL A O 1
ATOM 1736 N N . ASP A 1 230 ? -4.273 8.075 -10.035 1.00 30.80 230 ASP A N 1
ATOM 1737 C CA . ASP A 1 230 ? -4.665 7.196 -8.937 1.00 31.71 230 ASP A CA 1
ATOM 1738 C C . ASP A 1 230 ? -4.948 5.759 -9.332 1.00 29.73 230 ASP A C 1
ATOM 1739 O O . ASP A 1 230 ? -5.908 5.152 -8.856 1.00 28.98 230 ASP A O 1
ATOM 1744 N N . ALA A 1 231 ? -4.106 5.218 -10.207 1.00 28.41 231 ALA A N 1
ATOM 1745 C CA . ALA A 1 231 ? -4.238 3.839 -10.650 1.00 28.30 231 ALA A CA 1
ATOM 1746 C C . ALA A 1 231 ? -5.533 3.528 -11.392 1.00 28.97 231 ALA A C 1
ATOM 1747 O O . ALA A 1 231 ? -5.894 2.360 -11.535 1.00 28.90 231 ALA A O 1
ATOM 1749 N N . ASP A 1 232 ? -6.235 4.561 -11.852 1.00 29.66 232 ASP A N 1
ATOM 1750 C CA . ASP A 1 232 ? -7.476 4.366 -12.606 1.00 30.86 232 ASP A CA 1
ATOM 1751 C C . ASP A 1 232 ? -7.046 4.009 -14.028 1.00 29.86 232 ASP A C 1
ATOM 1752 O O . ASP A 1 232 ? -6.751 4.893 -14.828 1.00 30.19 232 ASP A O 1
ATOM 1757 N N . SER A 1 233 ? -7.010 2.716 -14.336 1.00 31.70 233 SER A N 1
ATOM 1758 C CA . SER A 1 233 ? -6.570 2.253 -15.650 1.00 32.56 233 SER A CA 1
ATOM 1759 C C . SER A 1 233 ? -7.385 2.771 -16.828 1.00 34.26 233 SER A C 1
ATOM 1760 O O . SER A 1 233 ? -6.887 2.815 -17.953 1.00 34.42 233 SER A O 1
ATOM 1763 N N . SER A 1 234 ? -8.631 3.164 -16.580 1.00 33.73 234 SER A N 1
ATOM 1764 C CA . SER A 1 234 ? -9.469 3.687 -17.651 1.00 34.39 234 SER A CA 1
ATOM 1765 C C . SER A 1 234 ? -8.884 5.027 -18.087 1.00 34.26 234 SER A C 1
ATOM 1766 O O . SER A 1 234 ? -9.218 5.552 -19.148 1.00 36.64 234 SER A O 1
ATOM 1769 N N . GLN A 1 235 ? -8.000 5.573 -17.259 1.00 33.37 235 GLN A N 1
ATOM 1770 C CA . GLN A 1 235 ? -7.355 6.842 -17.560 1.00 33.32 235 GLN A CA 1
ATOM 1771 C C . GLN A 1 235 ? -5.928 6.689 -18.087 1.00 31.88 235 GLN A C 1
ATOM 1772 O O . GLN A 1 235 ? -5.230 7.682 -18.279 1.00 31.68 235 GLN A O 1
ATOM 1778 N N . PHE A 1 236 ? -5.489 5.453 -18.313 1.00 31.32 236 PHE A N 1
ATOM 1779 C CA . PHE A 1 236 ? -4.142 5.226 -18.844 1.00 29.40 236 PHE A CA 1
ATOM 1780 C C . PHE A 1 236 ? -4.146 5.594 -20.324 1.00 29.49 236 PHE A C 1
ATOM 1781 O O . PHE A 1 236 ? -5.116 5.318 -21.024 1.00 28.81 236 PHE A O 1
ATOM 1789 N N . PRO A 1 237 ? -3.059 6.213 -20.822 1.00 29.88 237 PRO A N 1
ATOM 1790 C CA . PRO A 1 237 ? -2.988 6.596 -22.237 1.00 30.61 237 PRO A CA 1
ATOM 1791 C C . PRO A 1 237 ? -3.424 5.453 -23.150 1.00 31.90 237 PRO A C 1
ATOM 1792 O O . PRO A 1 237 ? -3.131 4.289 -22.881 1.00 31.10 237 PRO A O 1
ATOM 1796 N N . SER A 1 238 ? -4.123 5.789 -24.229 1.00 32.63 238 SER A N 1
ATOM 1797 C CA . SER A 1 238 ? -4.613 4.791 -25.172 1.00 33.11 238 SER A CA 1
ATOM 1798 C C . SER A 1 238 ? -3.509 4.007 -25.880 1.00 32.89 238 SER A C 1
ATOM 1799 O O . SER A 1 238 ? -3.725 2.875 -26.313 1.00 34.68 238 SER A O 1
ATOM 1802 N N . ASN A 1 239 ? -2.330 4.607 -26.001 1.00 32.27 239 ASN A N 1
ATOM 1803 C CA . ASN A 1 239 ? -1.215 3.955 -26.678 1.00 32.48 239 ASN A CA 1
ATOM 1804 C C . ASN A 1 239 ? -0.472 2.972 -25.775 1.00 29.83 239 ASN A C 1
ATOM 1805 O O . ASN A 1 239 ? 0.563 2.434 -26.158 1.00 30.67 239 ASN A O 1
ATOM 1810 N N . TRP A 1 240 ? -1.003 2.739 -24.579 1.00 27.94 240 TRP A N 1
ATOM 1811 C CA . TRP A 1 240 ? -0.370 1.810 -23.643 1.00 26.43 240 TRP A CA 1
ATOM 1812 C C . TRP A 1 240 ? -0.770 0.372 -23.954 1.00 26.41 240 TRP A C 1
ATOM 1813 O O . TRP A 1 240 ? -1.932 0.089 -24.258 1.00 24.42 240 TRP A O 1
ATOM 1824 N N . ILE A 1 241 ? 0.199 -0.537 -23.890 1.00 22.92 241 ILE A N 1
ATOM 1825 C CA . ILE A 1 241 ? -0.072 -1.939 -24.170 1.00 22.59 241 ILE A CA 1
ATOM 1826 C C . ILE A 1 241 ? -0.983 -2.526 -23.086 1.00 22.74 241 ILE A C 1
ATOM 1827 O O . ILE A 1 241 ? -1.640 -3.546 -23.292 1.00 23.65 241 ILE A O 1
ATOM 1832 N N . PHE A 1 242 ? -1.035 -1.856 -21.937 1.00 23.31 242 PHE A N 1
ATOM 1833 C CA . PHE A 1 242 ? -1.866 -2.289 -20.818 1.00 24.02 242 PHE A CA 1
ATOM 1834 C C . PHE A 1 242 ? -3.290 -2.688 -21.216 1.00 25.66 242 PHE A C 1
ATOM 1835 O O . PHE A 1 242 ? -3.779 -3.752 -20.833 1.00 25.21 242 PHE A O 1
ATOM 1843 N N . HIS A 1 243 ? -3.956 -1.823 -21.974 1.00 26.77 243 HIS A N 1
ATOM 1844 C CA . HIS A 1 243 ? -5.336 -2.072 -22.374 1.00 28.25 243 HIS A CA 1
ATOM 1845 C C . HIS A 1 243 ? -5.629 -3.405 -23.050 1.00 29.81 243 HIS A C 1
ATOM 1846 O O . HIS A 1 243 ? -6.727 -3.943 -22.901 1.00 32.33 243 HIS A O 1
ATOM 1853 N N . ASN A 1 244 ? -4.664 -3.955 -23.776 1.00 30.80 244 ASN A N 1
ATOM 1854 C CA . ASN A 1 244 ? -4.901 -5.223 -24.455 1.00 33.62 244 ASN A CA 1
ATOM 1855 C C . ASN A 1 244 ? -3.916 -6.335 -24.127 1.00 34.35 244 ASN A C 1
ATOM 1856 O O . ASN A 1 244 ? -3.763 -7.277 -24.907 1.00 35.44 244 ASN A O 1
ATOM 1861 N N . ARG A 1 245 ? -3.256 -6.249 -22.977 1.00 34.60 245 ARG A N 1
ATOM 1862 C CA . ARG A 1 245 ? -2.297 -7.283 -22.611 1.00 37.26 245 ARG A CA 1
ATOM 1863 C C . ARG A 1 245 ? -2.969 -8.515 -22.015 1.00 40.49 245 ARG A C 1
ATOM 1864 O O . ARG A 1 245 ? -2.300 -9.497 -21.695 1.00 41.56 245 ARG A O 1
ATOM 1872 N N . GLU A 1 246 ? -4.292 -8.469 -21.884 1.00 43.63 246 GLU A N 1
ATOM 1873 C CA . GLU A 1 246 ? -5.037 -9.592 -21.323 1.00 46.98 246 GLU A CA 1
ATOM 1874 C C . GLU A 1 246 ? -6.055 -10.176 -22.300 1.00 48.04 246 GLU A C 1
ATOM 1875 O O . GLU A 1 246 ? -6.964 -10.901 -21.894 1.00 48.64 246 GLU A O 1
ATOM 1881 N N . LYS A 1 247 ? -5.906 -9.862 -23.584 1.00 48.49 247 LYS A N 1
ATOM 1882 C CA . LYS A 1 247 ? -6.817 -10.380 -24.599 1.00 49.13 247 LYS A CA 1
ATOM 1883 C C . LYS A 1 247 ? -6.301 -11.689 -25.194 1.00 48.82 247 LYS A C 1
ATOM 1884 O O . LYS A 1 247 ? -5.100 -11.958 -25.171 1.00 48.10 247 LYS A O 1
ATOM 1890 N N . LYS A 1 248 ? -7.216 -12.502 -25.715 1.00 48.96 248 LYS A N 1
ATOM 1891 C CA . LYS A 1 248 ? -6.849 -13.778 -26.323 1.00 48.40 248 LYS A CA 1
ATOM 1892 C C . LYS A 1 248 ? -5.898 -13.574 -27.495 1.00 47.67 248 LYS A C 1
ATOM 1893 O O . LYS A 1 248 ? -5.925 -12.535 -28.155 1.00 47.63 248 LYS A O 1
ATOM 1899 N N . PRO A 1 249 ? -5.035 -14.568 -27.764 1.00 47.22 249 PRO A N 1
ATOM 1900 C CA . PRO A 1 249 ? -4.082 -14.482 -28.872 1.00 46.80 249 PRO A CA 1
ATOM 1901 C C . PRO A 1 249 ? -4.838 -14.331 -30.191 1.00 46.62 249 PRO A C 1
ATOM 1902 O O . PRO A 1 249 ? -5.822 -15.029 -30.429 1.00 47.31 249 PRO A O 1
ATOM 1906 N N . GLY A 1 250 ? -4.379 -13.418 -31.040 1.00 46.35 250 GLY A N 1
ATOM 1907 C CA . GLY A 1 250 ? -5.037 -13.205 -32.316 1.00 45.43 250 GLY A CA 1
ATOM 1908 C C . GLY A 1 250 ? -6.044 -12.075 -32.247 1.00 44.83 250 GLY A C 1
ATOM 1909 O O . GLY A 1 250 ? -6.546 -11.612 -33.271 1.00 45.12 250 GLY A O 1
ATOM 1910 N N . LYS A 1 251 ? -6.344 -11.632 -31.031 1.00 44.74 251 LYS A N 1
ATOM 1911 C CA . LYS A 1 251 ? -7.293 -10.544 -30.825 1.00 43.65 251 LYS A CA 1
ATOM 1912 C C . LYS A 1 251 ? -6.666 -9.470 -29.948 1.00 42.83 251 LYS A C 1
ATOM 1913 O O . LYS A 1 251 ? -7.369 -8.698 -29.292 1.00 41.12 251 LYS A O 1
ATOM 1919 N N . ALA A 1 252 ? -5.337 -9.428 -29.945 1.00 41.01 252 ALA A N 1
ATOM 1920 C CA . ALA A 1 252 ? -4.602 -8.458 -29.146 1.00 38.79 252 ALA A CA 1
ATOM 1921 C C . ALA A 1 252 ? -3.803 -7.510 -30.038 1.00 38.00 252 ALA A C 1
ATOM 1922 O O . ALA A 1 252 ? -2.905 -7.932 -30.766 1.00 37.12 252 ALA A O 1
ATOM 1924 N N . PHE A 1 253 ? -4.137 -6.227 -29.966 1.00 36.62 253 PHE A N 1
ATOM 1925 C CA . PHE A 1 253 ? -3.471 -5.205 -30.763 1.00 35.77 253 PHE A CA 1
ATOM 1926 C C . PHE A 1 253 ? -3.304 -3.914 -29.973 1.00 35.75 253 PHE A C 1
ATOM 1927 O O . PHE A 1 253 ? -4.138 -3.576 -29.135 1.00 35.47 253 PHE A O 1
ATOM 1935 N N . VAL A 1 254 ? -2.215 -3.203 -30.241 1.00 35.37 254 VAL A N 1
ATOM 1936 C CA . VAL A 1 254 ? -1.954 -1.920 -29.600 1.00 35.22 254 VAL A CA 1
ATOM 1937 C C . VAL A 1 254 ? -1.408 -0.986 -30.666 1.00 34.97 254 VAL A C 1
ATOM 1938 O O . VAL A 1 254 ? -0.401 -1.278 -31.306 1.00 34.34 254 VAL A O 1
ATOM 1942 N N . ASP A 1 255 ? -2.096 0.128 -30.876 1.00 37.30 255 ASP A N 1
ATOM 1943 C CA . ASP A 1 255 ? -1.668 1.100 -31.869 1.00 38.80 255 ASP A CA 1
ATOM 1944 C C . ASP A 1 255 ? -1.640 0.477 -33.263 1.00 38.63 255 ASP A C 1
ATOM 1945 O O . ASP A 1 255 ? -0.895 0.919 -34.136 1.00 39.07 255 ASP A O 1
ATOM 1950 N N . GLY A 1 256 ? -2.445 -0.563 -33.458 1.00 39.00 256 GLY A N 1
ATOM 1951 C CA . GLY A 1 256 ? -2.515 -1.219 -34.753 1.00 38.10 256 GLY A CA 1
ATOM 1952 C C . GLY A 1 256 ? -1.514 -2.334 -35.004 1.00 38.09 256 GLY A C 1
ATOM 1953 O O . GLY A 1 256 ? -1.549 -2.967 -36.061 1.00 37.55 256 GLY A O 1
ATOM 1954 N N . LYS A 1 257 ? -0.625 -2.582 -34.047 1.00 36.72 257 LYS A N 1
ATOM 1955 C CA . LYS A 1 257 ? 0.380 -3.631 -34.195 1.00 36.58 257 LYS A CA 1
ATOM 1956 C C . LYS A 1 257 ? 0.045 -4.859 -33.357 1.00 35.25 257 LYS A C 1
ATOM 1957 O O . LYS A 1 257 ? -0.498 -4.749 -32.258 1.00 33.40 257 LYS A O 1
ATOM 1963 N N . LYS A 1 258 ? 0.372 -6.032 -33.887 1.00 33.34 258 LYS A N 1
ATOM 1964 C CA . LYS A 1 258 ? 0.072 -7.277 -33.201 1.00 33.62 258 LYS A CA 1
ATOM 1965 C C . LYS A 1 258 ? 0.847 -7.474 -31.910 1.00 32.25 258 LYS A C 1
ATOM 1966 O O . LYS A 1 258 ? 2.041 -7.197 -31.836 1.00 30.84 258 LYS A O 1
ATOM 1972 N N . ILE A 1 259 ? 0.141 -7.964 -30.898 1.00 32.32 259 ILE A N 1
ATOM 1973 C CA . ILE A 1 259 ? 0.724 -8.244 -29.597 1.00 31.76 259 ILE A CA 1
ATOM 1974 C C . ILE A 1 259 ? 0.909 -9.750 -29.482 1.00 32.72 259 ILE A C 1
ATOM 1975 O O . ILE A 1 259 ? -0.005 -10.521 -29.782 1.00 32.50 259 ILE A O 1
ATOM 1980 N N A ASP A 1 260 ? 2.098 -10.165 -29.059 0.50 32.12 260 ASP A N 1
ATOM 1981 N N B ASP A 1 260 ? 2.097 -10.166 -29.060 0.50 32.21 260 ASP A N 1
ATOM 1982 C CA A ASP A 1 260 ? 2.400 -11.577 -28.881 0.50 32.91 260 ASP A CA 1
ATOM 1983 C CA B ASP A 1 260 ? 2.388 -11.581 -28.889 0.50 33.05 260 ASP A CA 1
ATOM 1984 C C A ASP A 1 260 ? 2.524 -11.854 -27.391 0.50 33.27 260 ASP A C 1
ATOM 1985 C C B ASP A 1 260 ? 2.530 -11.856 -27.398 0.50 33.36 260 ASP A C 1
ATOM 1986 O O A ASP A 1 260 ? 2.708 -10.931 -26.595 0.50 30.88 260 ASP A O 1
ATOM 1987 O O B ASP A 1 260 ? 2.734 -10.933 -26.609 0.50 30.98 260 ASP A O 1
ATOM 1996 N N . PHE A 1 261 ? 2.419 -13.123 -27.015 1.00 34.09 261 PHE A N 1
ATOM 1997 C CA . PHE A 1 261 ? 2.510 -13.508 -25.611 1.00 36.84 261 PHE A CA 1
ATOM 1998 C C . PHE A 1 261 ? 3.552 -14.587 -25.364 1.00 39.22 261 PHE A C 1
ATOM 1999 O O . PHE A 1 261 ? 3.658 -15.549 -26.126 1.00 40.83 261 PHE A O 1
ATOM 2007 N N . ILE A 1 262 ? 4.314 -14.421 -24.287 1.00 40.04 262 ILE A N 1
ATOM 2008 C CA . ILE A 1 262 ? 5.351 -15.375 -23.909 1.00 41.37 262 ILE A CA 1
ATOM 2009 C C . ILE A 1 262 ? 4.966 -16.022 -22.587 1.00 42.08 262 ILE A C 1
ATOM 2010 O O . ILE A 1 262 ? 4.351 -15.381 -21.734 1.00 42.00 262 ILE A O 1
ATOM 2015 N N . THR A 1 269 ? 3.231 -12.450 -20.257 1.00 25.28 269 THR A N 1
ATOM 2016 C CA . THR A 1 269 ? 4.073 -11.382 -20.787 1.00 24.39 269 THR A CA 1
ATOM 2017 C C . THR A 1 269 ? 3.597 -10.964 -22.175 1.00 24.41 269 THR A C 1
ATOM 2018 O O . THR A 1 269 ? 3.587 -11.768 -23.107 1.00 23.75 269 THR A O 1
ATOM 2022 N N . ALA A 1 270 ? 3.193 -9.703 -22.300 1.00 23.03 270 ALA A N 1
ATOM 2023 C CA . ALA A 1 270 ? 2.715 -9.174 -23.571 1.00 23.08 270 ALA A CA 1
ATOM 2024 C C . ALA A 1 270 ? 3.761 -8.235 -24.154 1.00 22.47 270 ALA A C 1
ATOM 2025 O O . ALA A 1 270 ? 4.346 -7.432 -23.433 1.00 24.47 270 ALA A O 1
ATOM 2027 N N . TYR A 1 271 ? 4.006 -8.351 -25.455 1.00 23.26 271 TYR A N 1
ATOM 2028 C CA . TYR A 1 271 ? 4.977 -7.493 -26.125 1.00 23.24 271 TYR A CA 1
ATOM 2029 C C . TYR A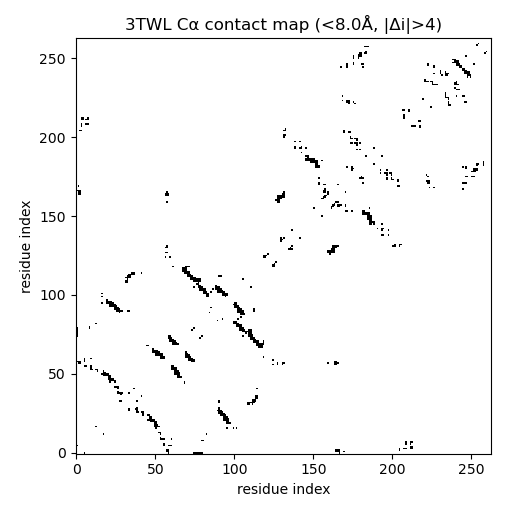 1 271 ? 4.607 -7.396 -27.602 1.00 23.80 271 TYR A C 1
ATOM 2030 O O . TYR A 1 271 ? 3.754 -8.145 -28.085 1.00 25.42 271 TYR A O 1
ATOM 2039 N N . VAL A 1 272 ? 5.238 -6.470 -28.311 1.00 24.08 272 VAL A N 1
ATOM 2040 C CA . VAL A 1 272 ? 4.969 -6.267 -29.732 1.00 25.31 272 VAL A CA 1
ATOM 2041 C C . VAL A 1 272 ? 6.228 -6.567 -30.544 1.00 25.93 272 VAL A C 1
ATOM 2042 O O . VAL A 1 272 ? 7.142 -5.750 -30.615 1.00 24.40 272 VAL A O 1
ATOM 2046 N N . PRO A 1 273 ? 6.285 -7.756 -31.166 1.00 27.45 273 PRO A N 1
ATOM 2047 C CA . PRO A 1 273 ? 7.419 -8.210 -31.980 1.00 29.65 273 PRO A CA 1
ATOM 2048 C C . PRO A 1 273 ? 7.996 -7.167 -32.938 1.00 30.28 273 PRO A C 1
ATOM 2049 O O . PRO A 1 273 ? 9.210 -7.041 -33.064 1.00 30.15 273 PRO A O 1
ATOM 2053 N N . GLU A 1 274 ? 7.125 -6.422 -33.608 1.00 31.92 274 GLU A N 1
ATOM 2054 C CA . GLU A 1 274 ? 7.563 -5.405 -34.559 1.00 32.57 274 GLU A CA 1
ATOM 2055 C C . GLU A 1 274 ? 8.304 -4.237 -33.917 1.00 31.48 274 GLU A C 1
ATOM 2056 O O . GLU A 1 274 ? 9.088 -3.559 -34.580 1.00 32.36 274 GLU A O 1
ATOM 2062 N N . LEU A 1 275 ? 8.048 -3.992 -32.636 1.00 29.34 275 LEU A N 1
ATOM 2063 C CA . LEU A 1 275 ? 8.679 -2.877 -31.938 1.00 28.55 27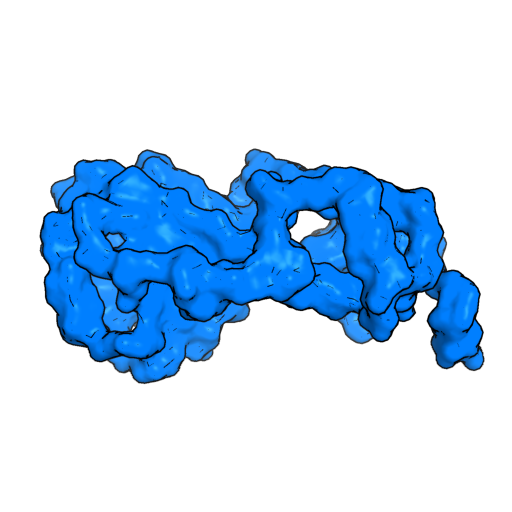5 LEU A CA 1
ATOM 2064 C C . LEU A 1 275 ? 9.685 -3.296 -30.868 1.00 27.59 275 LEU A C 1
ATOM 2065 O O . LEU A 1 275 ? 10.477 -2.478 -30.400 1.00 27.56 275 LEU A O 1
ATOM 2070 N N . GLN A 1 276 ? 9.647 -4.565 -30.483 1.00 24.10 276 GLN A N 1
ATOM 2071 C CA . GLN A 1 276 ? 10.551 -5.086 -29.466 1.00 23.39 276 GLN A CA 1
ATOM 2072 C C . GLN A 1 276 ? 11.304 -6.285 -30.020 1.00 23.89 276 GLN A C 1
ATOM 2073 O O . GLN A 1 276 ? 10.794 -7.408 -30.029 1.00 24.29 276 GLN A O 1
ATOM 2079 N N . LYS A 1 277 ? 12.519 -6.028 -30.491 1.00 24.77 277 LYS A N 1
ATOM 2080 C CA . LYS A 1 277 ? 13.369 -7.061 -31.066 1.00 25.92 277 LYS A CA 1
ATOM 2081 C C . LYS A 1 277 ? 14.471 -7.496 -30.112 1.00 23.46 277 LYS A C 1
ATOM 2082 O O . LYS A 1 277 ? 14.961 -6.706 -29.306 1.00 23.13 277 LYS A O 1
ATOM 2088 N N . LEU A 1 278 ? 14.843 -8.769 -30.193 1.00 23.57 278 LEU A N 1
ATOM 2089 C CA . LEU A 1 278 ? 15.927 -9.294 -29.379 1.00 23.09 278 LEU A CA 1
ATOM 2090 C C . LEU A 1 278 ? 17.213 -9.023 -30.136 1.00 22.38 278 LEU A C 1
ATOM 2091 O O . LEU A 1 278 ? 17.240 -9.089 -31.369 1.00 22.83 278 LEU A O 1
ATOM 2096 N N . TYR A 1 279 ? 18.278 -8.725 -29.402 1.00 20.39 279 TYR A N 1
ATOM 2097 C CA . TYR A 1 279 ? 19.557 -8.403 -30.027 1.00 20.61 279 TYR A CA 1
ATOM 2098 C C . TYR A 1 279 ? 20.673 -9.340 -29.582 1.00 21.61 279 TYR A C 1
ATOM 2099 O O . TYR A 1 279 ? 20.579 -9.998 -28.542 1.00 21.25 279 TYR A O 1
ATOM 2108 N N . GLY A 1 280 ? 21.731 -9.386 -30.389 1.00 21.73 280 GLY A N 1
ATOM 2109 C CA . GLY A 1 280 ? 22.910 -10.178 -30.085 1.00 23.36 280 GLY A CA 1
ATOM 2110 C C . GLY A 1 280 ? 22.750 -11.646 -29.753 1.00 23.05 280 GLY A C 1
ATOM 2111 O O . GLY A 1 280 ? 21.981 -12.360 -30.397 1.00 23.63 280 GLY A O 1
ATOM 2112 N N . LYS A 1 281 ? 23.498 -12.094 -28.744 1.00 24.93 281 LYS A N 1
ATOM 2113 C CA . LYS A 1 281 ? 23.474 -13.492 -28.317 1.00 26.38 281 LYS A CA 1
ATOM 2114 C C . LYS A 1 281 ? 22.081 -13.991 -27.975 1.00 25.73 281 LYS A C 1
ATOM 2115 O O . LYS A 1 281 ? 21.744 -15.134 -28.274 1.00 25.66 281 LYS A O 1
ATOM 2121 N N . ASP A 1 282 ? 21.270 -13.147 -27.344 1.00 24.80 282 ASP A N 1
ATOM 2122 C CA . ASP A 1 282 ? 19.917 -13.560 -26.993 1.00 26.47 282 ASP A CA 1
ATOM 2123 C C . ASP A 1 282 ? 19.096 -13.848 -28.244 1.00 25.87 282 ASP A C 1
ATOM 2124 O O . ASP A 1 282 ? 18.323 -14.803 -28.276 1.00 27.81 282 ASP A O 1
ATOM 2129 N N . ALA A 1 283 ? 19.264 -13.025 -29.274 1.00 26.26 283 ALA A N 1
ATOM 2130 C CA . ALA A 1 283 ? 18.540 -13.228 -30.524 1.00 29.31 283 ALA A CA 1
ATOM 2131 C C . ALA A 1 283 ? 19.016 -14.530 -31.166 1.00 31.41 283 ALA A C 1
ATOM 2132 O O . ALA A 1 283 ? 18.229 -15.273 -31.754 1.00 31.47 283 ALA A O 1
ATOM 2134 N N . GLU A 1 284 ? 20.310 -14.802 -31.050 1.00 33.73 284 GLU A N 1
ATOM 2135 C CA . GLU A 1 284 ? 20.887 -16.017 -31.611 1.00 36.98 284 GLU A CA 1
ATOM 2136 C C . GLU A 1 284 ? 20.299 -17.258 -30.951 1.00 37.93 284 GLU A C 1
ATOM 2137 O O . GLU A 1 284 ? 19.876 -18.191 -31.630 1.00 39.63 284 GLU A O 1
ATOM 2143 N N . LYS A 1 285 ? 20.279 -17.261 -29.623 1.00 38.89 285 LYS A N 1
ATOM 2144 C CA . LYS A 1 285 ? 19.747 -18.385 -28.867 1.00 40.83 285 LYS A CA 1
ATOM 2145 C C . LYS A 1 285 ? 18.259 -18.569 -29.147 1.00 42.29 285 LYS A C 1
ATOM 2146 O O . LYS A 1 285 ? 17.752 -19.688 -29.129 1.00 42.36 285 LYS A O 1
ATOM 2152 N N . ALA A 1 286 ? 17.567 -17.467 -29.417 1.00 43.20 286 ALA A N 1
ATOM 2153 C CA . ALA A 1 286 ? 16.138 -17.514 -29.707 1.00 44.69 286 ALA A CA 1
ATOM 2154 C C . ALA A 1 286 ? 15.891 -18.162 -31.066 1.00 46.17 286 ALA A C 1
ATOM 2155 O O . ALA A 1 286 ? 14.863 -18.804 -31.281 1.00 46.82 286 ALA A O 1
ATOM 2157 N N . ALA A 1 287 ? 16.839 -17.986 -31.980 1.00 47.37 287 ALA A N 1
ATOM 2158 C CA . ALA A 1 287 ? 16.727 -18.554 -33.316 1.00 48.29 287 ALA A CA 1
ATOM 2159 C C . ALA A 1 287 ? 17.785 -19.633 -33.526 1.00 49.01 287 ALA A C 1
ATOM 2160 O O . ALA A 1 287 ? 17.432 -20.664 -34.139 1.00 50.00 287 ALA A O 1
#